Protein 2FF7 (pdb70)

Organism: Escherichia coli (NCBI:txid562)

Structure (mmCIF, N/CA/C/O backbone):
data_2FF7
#
_entry.id   2FF7
#
_cell.length_a   180.370
_cell.length_b   34.837
_cell.length_c   37.820
_cell.angle_alpha   90.00
_cell.angle_beta   98.41
_cell.angle_gamma   90.00
#
_symmetry.space_group_name_H-M   'C 1 2 1'
#
loop_
_entity.id
_entity.type
_entity.pdbx_description
1 polymer 'Alpha-hemolysin translocation ATP-binding protein hlyB'
2 non-polymer "ADENOSINE-5'-DIPHOSPHATE"
3 water water
#
loop_
_atom_site.group_PDB
_atom_site.id
_atom_site.type_symbol
_atom_site.label_atom_id
_atom_site.label_alt_id
_atom_site.label_comp_id
_atom_site.label_asym_id
_atom_site.label_entity_id
_atom_site.label_seq_id
_atom_site.pdbx_PDB_ins_code
_atom_site.Cartn_x
_atom_site.Cartn_y
_atom_site.Cartn_z
_atom_site.occupancy
_atom_site.B_iso_or_equiv
_atom_site.auth_seq_id
_atom_site.auth_comp_id
_atom_site.auth_asym_id
_atom_site.auth_atom_id
_atom_site.pdbx_PDB_model_num
ATOM 1 N N . HIS A 1 5 ? 151.838 47.116 -44.261 1.00 37.30 465 HIS A N 1
ATOM 2 C CA . HIS A 1 5 ? 151.445 48.560 -44.390 1.00 36.42 465 HIS A CA 1
ATOM 3 C C . HIS A 1 5 ? 152.104 49.166 -45.620 1.00 35.33 465 HIS A C 1
ATOM 4 O O . HIS A 1 5 ? 153.296 48.972 -45.825 1.00 35.25 465 HIS A O 1
ATOM 11 N N . HIS A 1 6 ? 151.327 49.889 -46.427 1.00 34.09 466 HIS A N 1
ATOM 12 C CA . HIS A 1 6 ? 151.860 50.609 -47.600 1.00 32.66 466 HIS A CA 1
ATOM 13 C C . HIS A 1 6 ? 152.181 52.057 -47.261 1.00 30.25 466 HIS A C 1
ATOM 14 O O . HIS A 1 6 ? 151.314 52.803 -46.794 1.00 30.15 466 HIS A O 1
ATOM 21 N N . ASP A 1 7 ? 153.431 52.432 -47.471 1.00 27.46 467 ASP A N 1
ATOM 22 C CA . ASP A 1 7 ? 153.870 53.802 -47.264 1.00 26.29 467 ASP A CA 1
ATOM 23 C C . ASP A 1 7 ? 153.518 54.713 -48.430 1.00 24.21 467 ASP A C 1
ATOM 24 O O . ASP A 1 7 ? 153.384 55.920 -48.247 1.00 24.11 467 ASP A O 1
ATOM 29 N N . ILE A 1 8 ? 153.442 54.164 -49.639 1.00 21.67 468 ILE A N 1
ATOM 30 C CA . ILE A 1 8 ? 153.100 54.977 -50.809 1.00 19.53 468 ILE A CA 1
ATOM 31 C C . ILE A 1 8 ? 152.112 54.232 -51.702 1.00 18.80 468 ILE A C 1
ATOM 32 O O . ILE A 1 8 ? 152.370 53.090 -52.075 1.00 18.92 468 ILE A O 1
ATOM 37 N N . THR A 1 9 ? 150.999 54.880 -52.063 1.00 17.78 469 THR A N 1
ATOM 38 C CA . THR A 1 9 ? 149.991 54.265 -52.946 1.00 17.33 469 THR A CA 1
ATOM 39 C C . THR A 1 9 ? 149.594 55.267 -53.997 1.00 16.86 469 THR A C 1
ATOM 40 O O . THR A 1 9 ? 149.263 56.398 -53.649 1.00 16.66 469 THR A O 1
ATOM 44 N N . PHE A 1 10 ? 149.669 54.865 -55.267 1.00 15.77 470 PHE A N 1
ATOM 45 C CA . PHE A 1 10 ? 149.062 55.601 -56.385 1.00 15.84 470 PHE A CA 1
ATOM 46 C C . PHE A 1 10 ? 147.886 54.778 -56.904 1.00 16.80 470 PHE A C 1
ATOM 47 O O . PHE A 1 10 ? 148.007 53.563 -57.136 1.00 16.02 470 PHE A O 1
ATOM 55 N N . ARG A 1 11 ? 146.743 55.434 -57.068 1.00 16.88 471 ARG A N 1
ATOM 56 C CA . ARG A 1 11 ? 145.573 54.783 -57.648 1.00 17.92 471 ARG A CA 1
ATOM 57 C C . ARG A 1 11 ? 145.078 55.562 -58.839 1.00 18.12 471 ARG A C 1
ATOM 58 O O . ARG A 1 11 ? 144.639 56.703 -58.691 1.00 18.42 471 ARG A O 1
ATOM 66 N N . ASN A 1 12 ? 145.167 54.957 -60.019 1.00 18.14 472 ASN A N 1
ATOM 67 C CA . ASN A 1 12 ? 144.586 55.542 -61.240 1.00 18.12 472 ASN A CA 1
ATOM 68 C C . ASN A 1 12 ? 145.065 56.947 -61.551 1.00 17.99 472 ASN A C 1
ATOM 69 O O . ASN A 1 12 ? 144.294 57.789 -62.048 1.00 19.44 472 ASN A O 1
ATOM 74 N N . ILE A 1 13 ? 146.339 57.204 -61.261 1.00 17.73 473 ILE A N 1
ATOM 75 C CA . ILE A 1 13 ? 146.863 58.556 -61.431 1.00 16.78 473 ILE A CA 1
ATOM 76 C C . ILE A 1 13 ? 147.008 58.973 -62.888 1.00 17.23 473 ILE A C 1
ATOM 77 O O . ILE A 1 13 ? 147.635 58.247 -63.678 1.00 17.76 473 ILE A O 1
ATOM 82 N N . ARG A 1 14 ? 146.408 60.121 -63.241 1.00 17.47 474 ARG A N 1
ATOM 83 C CA . ARG A 1 14 ? 146.649 60.745 -64.559 1.00 18.46 474 ARG A CA 1
ATOM 84 C C . ARG A 1 14 ? 147.174 62.144 -64.328 1.00 18.33 474 ARG A C 1
ATOM 85 O O . ARG A 1 14 ? 146.621 62.885 -63.513 1.00 19.31 474 ARG A O 1
ATOM 93 N N . PHE A 1 15 ? 148.217 62.508 -65.071 1.00 18.11 475 PHE A N 1
ATOM 94 C CA . PHE A 1 15 ? 148.876 63.794 -64.863 1.00 17.89 475 PHE A CA 1
ATOM 95 C C . PHE A 1 15 ? 149.477 64.385 -66.142 1.00 18.64 475 PHE A C 1
ATOM 96 O O . PHE A 1 15 ? 150.083 63.677 -66.938 1.00 19.43 475 PHE A O 1
ATOM 104 N N . ARG A 1 16 ? 149.236 65.682 -66.330 1.00 19.50 476 ARG A N 1
ATOM 105 C CA . ARG A 1 16 ? 149.885 66.526 -67.334 1.00 20.86 476 ARG A CA 1
ATOM 106 C C . ARG A 1 16 ? 150.317 67.809 -66.620 1.00 21.42 476 ARG A C 1
ATOM 107 O O . ARG A 1 16 ? 149.721 68.200 -65.598 1.00 21.18 476 ARG A O 1
ATOM 115 N N . TYR A 1 17 ? 151.360 68.452 -67.122 1.00 22.12 477 TYR A N 1
ATOM 116 C CA . TYR A 1 17 ? 151.896 69.618 -66.415 1.00 23.44 477 TYR A CA 1
ATOM 117 C C . TYR A 1 17 ? 151.089 70.898 -66.562 1.00 26.50 477 TYR A C 1
ATOM 118 O O . TYR A 1 17 ? 151.094 71.754 -65.659 1.00 27.00 477 TYR A O 1
ATOM 127 N N . LYS A 1 18 ? 150.400 71.024 -67.684 1.00 29.67 478 LYS A N 1
ATOM 128 C CA . LYS A 1 18 ? 149.592 72.211 -67.954 1.00 33.29 478 LYS A CA 1
ATOM 129 C C . LYS A 1 18 ? 148.300 71.807 -68.656 1.00 35.57 478 LYS A C 1
ATOM 130 O O . LYS A 1 18 ? 148.252 70.763 -69.298 1.00 34.71 478 LYS A O 1
ATOM 136 N N . PRO A 1 19 ? 147.249 72.625 -68.513 1.00 38.56 479 PRO A N 1
ATOM 137 C CA . PRO A 1 19 ? 145.924 72.342 -69.097 1.00 40.45 479 PRO A CA 1
ATOM 138 C C . PRO A 1 19 ? 145.950 71.752 -70.517 1.00 42.09 479 PRO A C 1
ATOM 139 O O . PRO A 1 19 ? 145.314 70.732 -70.772 1.00 43.16 479 PRO A O 1
ATOM 143 N N . ASP A 1 20 ? 146.672 72.385 -71.429 1.00 43.61 480 ASP A N 1
ATOM 144 C CA . ASP A 1 20 ? 146.718 71.900 -72.805 1.00 45.23 480 ASP A CA 1
ATOM 145 C C . ASP A 1 20 ? 147.666 70.704 -72.972 1.00 44.24 480 ASP A C 1
ATOM 146 O O . ASP A 1 20 ? 147.525 69.909 -73.909 1.00 44.71 480 ASP A O 1
ATOM 151 N N . SER A 1 21 ? 148.605 70.573 -72.035 1.00 42.79 481 SER A N 1
ATOM 152 C CA . SER A 1 21 ? 149.801 69.746 -72.199 1.00 41.19 481 SER A CA 1
ATOM 153 C C . SER A 1 21 ? 149.539 68.250 -72.415 1.00 39.53 481 SER A C 1
ATOM 154 O O . SER A 1 21 ? 148.434 67.770 -72.167 1.00 39.72 481 SER A O 1
ATOM 157 N N . PRO A 1 22 ? 150.548 67.520 -72.899 1.00 37.86 482 PRO A N 1
ATOM 158 C CA . PRO A 1 22 ? 150.426 66.070 -73.082 1.00 36.22 482 PRO A CA 1
ATOM 159 C C . PRO A 1 22 ? 150.330 65.330 -71.748 1.00 34.10 482 PRO A C 1
ATOM 160 O O . PRO A 1 22 ? 150.929 65.749 -70.753 1.00 33.10 482 PRO A O 1
ATOM 164 N N . VAL A 1 23 ? 149.591 64.224 -71.745 1.00 32.26 483 VAL A N 1
ATOM 165 C CA . VAL A 1 23 ? 149.514 63.363 -70.563 1.00 30.06 483 VAL A CA 1
ATOM 166 C C . VAL A 1 23 ? 150.880 62.721 -70.338 1.00 28.50 483 VAL A C 1
ATOM 167 O O . VAL A 1 23 ? 151.438 62.109 -71.248 1.00 29.58 483 VAL A O 1
ATOM 171 N N . ILE A 1 24 ? 151.418 62.896 -69.137 1.00 25.34 484 ILE A N 1
ATOM 172 C CA . ILE A 1 24 ? 152.756 62.421 -68.764 1.00 24.10 484 ILE A CA 1
ATOM 173 C C . ILE A 1 24 ? 152.688 61.112 -67.996 1.00 24.19 484 ILE A C 1
ATOM 174 O O . ILE A 1 24 ? 153.586 60.286 -68.082 1.00 24.03 484 ILE A O 1
ATOM 179 N N . LEU A 1 25 ? 151.655 60.976 -67.176 1.00 22.25 485 LEU A N 1
ATOM 180 C CA . LEU A 1 25 ? 151.459 59.751 -66.418 1.00 23.64 485 LEU A CA 1
ATOM 181 C C . LEU A 1 25 ? 150.063 59.290 -66.694 1.00 23.40 485 LEU A C 1
ATOM 182 O O . LEU A 1 25 ? 149.098 60.079 -66.607 1.00 22.54 485 LEU A O 1
ATOM 187 N N . ASP A 1 26 ? 149.925 58.013 -67.021 1.00 23.68 486 ASP A N 1
ATOM 188 C CA . ASP A 1 26 ? 148.595 57.526 -67.330 1.00 24.52 486 ASP A CA 1
ATOM 189 C C . ASP A 1 26 ? 148.228 56.260 -66.587 1.00 23.49 486 ASP A C 1
ATOM 190 O O . ASP A 1 26 ? 148.893 55.210 -66.714 1.00 24.36 486 ASP A O 1
ATOM 195 N N . ASN A 1 27 ? 147.161 56.396 -65.807 1.00 21.33 487 ASN A N 1
ATOM 196 C CA . ASN A 1 27 ? 146.595 55.333 -64.995 1.00 20.33 487 ASN A CA 1
ATOM 197 C C . ASN A 1 27 ? 147.669 54.563 -64.220 1.00 19.21 487 ASN A C 1
ATOM 198 O O . ASN A 1 27 ? 147.747 53.329 -64.259 1.00 18.04 487 ASN A O 1
ATOM 203 N N . ILE A 1 28 ? 148.492 55.318 -63.491 1.00 17.32 488 ILE A N 1
ATOM 204 C CA . ILE A 1 28 ? 149.524 54.725 -62.639 1.00 16.76 488 ILE A CA 1
ATOM 205 C C . ILE A 1 28 ? 148.868 54.139 -61.403 1.00 17.48 488 ILE A C 1
ATOM 206 O O . ILE A 1 28 ? 148.171 54.845 -60.665 1.00 17.24 488 ILE A O 1
ATOM 211 N N . ASN A 1 29 ? 149.133 52.854 -61.189 1.00 17.82 489 ASN A N 1
ATOM 212 C CA . ASN A 1 29 ? 148.738 52.133 -59.975 1.00 19.32 489 ASN A CA 1
ATOM 213 C C . ASN A 1 29 ? 149.987 51.539 -59.359 1.00 20.40 489 ASN A C 1
ATOM 214 O O . ASN A 1 29 ? 150.709 50.789 -60.017 1.00 21.88 489 ASN A O 1
ATOM 219 N N . LEU A 1 30 ? 150.263 51.900 -58.115 1.00 20.02 490 LEU A N 1
ATOM 220 C CA . LEU A 1 30 ? 151.486 51.433 -57.454 1.00 21.17 490 LEU A CA 1
ATOM 221 C C . LEU A 1 30 ? 151.211 51.387 -55.966 1.00 21.42 490 LEU A C 1
ATOM 222 O O . LEU A 1 30 ? 150.553 52.277 -55.436 1.00 22.37 490 LEU A O 1
ATOM 227 N N . SER A 1 31 ? 151.687 50.351 -55.289 1.00 21.24 491 SER A N 1
ATOM 228 C CA . SER A 1 31 ? 151.576 50.259 -53.831 1.00 21.66 491 SER A CA 1
ATOM 229 C C . SER A 1 31 ? 152.926 49.825 -53.313 1.00 20.61 491 SER A C 1
ATOM 230 O O . SER A 1 31 ? 153.385 48.739 -53.631 1.00 21.27 491 SER A O 1
ATOM 233 N N . ILE A 1 32 ? 153.559 50.668 -52.512 1.00 19.54 492 ILE A N 1
ATOM 234 C CA . ILE A 1 32 ? 154.878 50.357 -51.978 1.00 19.27 492 ILE A CA 1
ATOM 235 C C . ILE A 1 32 ? 154.759 50.124 -50.474 1.00 19.64 492 ILE A C 1
ATOM 236 O O . ILE A 1 32 ? 154.290 50.991 -49.745 1.00 19.75 492 ILE A O 1
ATOM 241 N N . LYS A 1 33 ? 155.212 48.957 -50.028 1.00 20.14 493 LYS A N 1
ATOM 242 C CA . LYS A 1 33 ? 155.152 48.592 -48.622 1.00 20.76 493 LYS A CA 1
ATOM 243 C C . LYS A 1 33 ? 156.174 49.384 -47.825 1.00 20.14 493 LYS A C 1
ATOM 244 O O . LYS A 1 33 ? 157.247 49.707 -48.326 1.00 19.89 493 LYS A O 1
ATOM 250 N N . GLN A 1 34 ? 155.838 49.674 -46.571 1.00 20.42 494 GLN A N 1
ATOM 251 C CA . GLN A 1 34 ? 156.786 50.299 -45.659 1.00 20.16 494 GLN A CA 1
ATOM 252 C C . GLN A 1 34 ? 158.101 49.500 -45.610 1.00 19.96 494 GLN A C 1
ATOM 253 O O . GLN A 1 34 ? 158.084 48.275 -45.406 1.00 18.89 494 GLN A O 1
ATOM 259 N N . GLY A 1 35 ? 159.213 50.208 -45.810 1.00 18.83 495 GLY A N 1
ATOM 260 C CA . GLY A 1 35 ? 160.534 49.650 -45.678 1.00 18.88 495 GLY A CA 1
ATOM 261 C C . GLY A 1 35 ? 161.045 49.059 -46.991 1.00 18.09 495 GLY A C 1
ATOM 262 O O . GLY A 1 35 ? 162.195 48.623 -47.083 1.00 19.05 495 GLY A O 1
ATOM 263 N N . GLU A 1 36 ? 160.178 48.998 -48.007 1.00 17.98 496 GLU A N 1
ATOM 264 C CA . GLU A 1 36 ? 160.586 48.467 -49.307 1.00 18.06 496 GLU A CA 1
ATOM 265 C C . GLU A 1 36 ? 161.589 49.420 -49.983 1.00 17.25 496 GLU A C 1
ATOM 266 O O . GLU A 1 36 ? 161.442 50.631 -49.860 1.00 18.45 496 GLU A O 1
ATOM 272 N N . VAL A 1 37 ? 162.599 48.879 -50.677 1.00 17.48 497 VAL A N 1
ATOM 273 C CA . VAL A 1 37 ? 163.513 49.656 -51.489 1.00 17.01 497 VAL A CA 1
ATOM 274 C C . VAL A 1 37 ? 163.142 49.365 -52.945 1.00 16.34 497 VAL A C 1
ATOM 275 O O . VAL A 1 37 ? 163.222 48.233 -53.400 1.00 14.01 497 VAL A O 1
ATOM 279 N N . ILE A 1 38 ? 162.681 50.393 -53.638 1.00 16.14 498 ILE A N 1
ATOM 280 C CA . ILE A 1 38 ? 162.207 50.278 -55.022 1.00 17.02 498 ILE A CA 1
ATOM 281 C C . ILE A 1 38 ? 163.150 51.011 -55.998 1.00 16.40 498 ILE A C 1
ATOM 282 O O . ILE A 1 38 ? 163.535 52.155 -55.741 1.00 17.89 498 ILE A O 1
ATOM 287 N N . GLY A 1 39 ? 163.489 50.360 -57.110 1.00 14.65 499 GLY A N 1
ATOM 288 C CA . GLY A 1 39 ? 164.197 51.010 -58.209 1.00 14.55 499 GLY A CA 1
ATOM 289 C C . GLY A 1 39 ? 163.169 51.411 -59.260 1.00 14.35 499 GLY A C 1
ATOM 290 O O . GLY A 1 39 ? 162.181 50.682 -59.471 1.00 15.33 499 GLY A O 1
ATOM 291 N N . ILE A 1 40 ? 163.365 52.566 -59.900 1.00 14.23 500 ILE A N 1
ATOM 292 C CA . ILE A 1 40 ? 162.518 52.959 -61.033 1.00 13.77 500 ILE A CA 1
ATOM 293 C C . ILE A 1 40 ? 163.417 53.200 -62.221 1.00 13.56 500 ILE A C 1
ATOM 294 O O . ILE A 1 40 ? 164.359 53.974 -62.148 1.00 14.19 500 ILE A O 1
ATOM 299 N N . VAL A 1 41 ? 163.118 52.495 -63.285 1.00 13.28 501 VAL A N 1
ATOM 300 C CA . VAL A 1 41 ? 163.934 52.587 -64.483 1.00 13.29 501 VAL A CA 1
ATOM 301 C C . VAL A 1 41 ? 163.086 52.826 -65.728 1.00 14.86 501 VAL A C 1
ATOM 302 O O . VAL A 1 41 ? 161.882 52.669 -65.720 1.00 15.10 501 VAL A O 1
ATOM 306 N N . GLY A 1 42 ? 163.745 53.178 -66.814 1.00 15.16 502 GLY A N 1
ATOM 307 C CA . GLY A 1 42 ? 163.036 53.510 -68.050 1.00 17.21 502 GLY A CA 1
ATOM 308 C C . GLY A 1 42 ? 163.758 54.581 -68.834 1.00 18.06 502 GLY A C 1
ATOM 309 O O . GLY A 1 42 ? 164.574 55.315 -68.252 1.00 18.35 502 GLY A O 1
ATOM 310 N N . ARG A 1 43 ? 163.493 54.667 -70.146 1.00 18.57 503 ARG A N 1
ATOM 311 C CA . ARG A 1 43 ? 164.159 55.691 -70.965 1.00 20.02 503 ARG A CA 1
ATOM 312 C C . ARG A 1 43 ? 163.907 57.114 -70.466 1.00 19.96 503 ARG A C 1
ATOM 313 O O . ARG A 1 43 ? 162.950 57.366 -69.722 1.00 19.25 503 ARG A O 1
ATOM 321 N N . SER A 1 44 ? 164.771 58.035 -70.887 1.00 21.10 504 SER A N 1
ATOM 322 C CA . SER A 1 44 ? 164.607 59.465 -70.613 1.00 22.17 504 SER A CA 1
ATOM 323 C C . SER A 1 44 ? 163.224 59.904 -71.057 1.00 22.23 504 SER A C 1
ATOM 324 O O . SER A 1 44 ? 162.777 59.575 -72.159 1.00 22.04 504 SER A O 1
ATOM 327 N N . GLY A 1 45 ? 162.529 60.611 -70.166 1.00 20.90 505 GLY A N 1
ATOM 328 C CA . GLY A 1 45 ? 161.206 61.127 -70.446 1.00 20.53 505 GLY A CA 1
ATOM 329 C C . GLY A 1 45 ? 160.065 60.149 -70.289 1.00 20.11 505 GLY A C 1
ATOM 330 O O . GLY A 1 45 ? 158.952 60.453 -70.712 1.00 21.49 505 GLY A O 1
ATOM 331 N N . SER A 1 46 ? 160.312 59.007 -69.636 1.00 18.42 506 SER A N 1
ATOM 332 C CA . SER A 1 46 ? 159.257 58.009 -69.424 1.00 18.17 506 SER A CA 1
ATOM 333 C C . SER A 1 46 ? 158.312 58.392 -68.290 1.00 17.14 506 SER A C 1
ATOM 334 O O . SER A 1 46 ? 157.231 57.825 -68.180 1.00 17.85 506 SER A O 1
ATOM 337 N N . GLY A 1 47 ? 158.725 59.346 -67.450 1.00 16.75 507 GLY A N 1
ATOM 338 C CA . GLY A 1 47 ? 157.906 59.859 -66.369 1.00 15.66 507 GLY A CA 1
ATOM 339 C C . GLY A 1 47 ? 158.425 59.516 -64.978 1.00 15.72 507 GLY A C 1
ATOM 340 O O . GLY A 1 47 ? 157.683 59.649 -64.024 1.00 14.81 507 GLY A O 1
ATOM 341 N N . LYS A 1 48 ? 159.681 59.086 -64.857 1.00 13.92 508 LYS A N 1
ATOM 342 C CA . LYS A 1 48 ? 160.210 58.640 -63.564 1.00 14.64 508 LYS A CA 1
ATOM 343 C C . LYS A 1 48 ? 160.244 59.773 -62.549 1.00 14.98 508 LYS A C 1
ATOM 344 O O . LYS A 1 48 ? 159.686 59.648 -61.454 1.00 14.41 508 LYS A O 1
ATOM 350 N N . SER A 1 49 ? 160.833 60.900 -62.917 1.00 13.40 509 SER A N 1
ATOM 351 C CA . SER A 1 49 ? 160.948 62.021 -61.991 1.00 16.24 509 SER A CA 1
ATOM 352 C C . SER A 1 49 ? 159.545 62.586 -61.653 1.00 14.59 509 SER A C 1
ATOM 353 O O . SER A 1 49 ? 159.267 62.972 -60.501 1.00 14.63 509 SER A O 1
ATOM 356 N N . THR A 1 50 ? 158.653 62.608 -62.647 1.00 14.53 510 THR A N 1
ATOM 357 C CA . THR A 1 50 ? 157.298 63.134 -62.455 1.00 14.79 510 THR A CA 1
ATOM 358 C C . THR A 1 50 ? 156.623 62.349 -61.381 1.00 13.93 510 THR A C 1
ATOM 359 O O . THR A 1 50 ? 155.922 62.924 -60.543 1.00 13.64 510 THR A O 1
ATOM 363 N N . LEU A 1 51 ? 156.824 61.036 -61.368 1.00 13.79 511 LEU A N 1
ATOM 364 C CA . LEU A 1 51 ? 156.210 60.245 -60.304 1.00 14.51 511 LEU A CA 1
ATOM 365 C C . LEU A 1 51 ? 156.612 60.748 -58.896 1.00 15.45 511 LEU A C 1
ATOM 366 O O . LEU A 1 51 ? 155.780 60.868 -58.005 1.00 14.59 511 LEU A O 1
ATOM 371 N N . THR A 1 52 ? 157.891 61.025 -58.687 1.00 14.67 512 THR A N 1
ATOM 372 C CA . THR A 1 52 ? 158.349 61.511 -57.384 1.00 16.36 512 THR A CA 1
ATOM 373 C C . THR A 1 52 ? 157.874 62.926 -57.038 1.00 14.70 512 THR A C 1
ATOM 374 O O . THR A 1 52 ? 157.741 63.278 -55.846 1.00 17.58 512 THR A O 1
ATOM 378 N N . LYS A 1 53 ? 157.570 63.725 -58.060 1.00 16.23 513 LYS A N 1
ATOM 379 C CA . LYS A 1 53 ? 157.115 65.084 -57.849 1.00 15.43 513 LYS A CA 1
ATOM 380 C C . LYS A 1 53 ? 155.736 65.000 -57.213 1.00 15.85 513 LYS A C 1
ATOM 381 O O . LYS A 1 53 ? 155.397 65.790 -56.333 1.00 17.76 513 LYS A O 1
ATOM 387 N N . LEU A 1 54 ? 154.954 64.014 -57.660 1.00 16.14 514 LEU A N 1
ATOM 388 C CA . LEU A 1 54 ? 153.597 63.819 -57.170 1.00 15.46 514 LEU A CA 1
ATOM 389 C C . LEU A 1 54 ? 153.589 63.319 -55.736 1.00 15.48 514 LEU A C 1
ATOM 390 O O . LEU A 1 54 ? 152.701 63.682 -54.946 1.00 17.08 514 LEU A O 1
ATOM 395 N N . ILE A 1 55 ? 154.577 62.504 -55.378 1.00 15.89 515 ILE A N 1
ATOM 396 C CA . ILE A 1 55 ? 154.705 62.046 -53.999 1.00 16.12 515 ILE A CA 1
ATOM 397 C C . ILE A 1 55 ? 154.877 63.232 -53.063 1.00 17.78 515 ILE A C 1
ATOM 398 O O . ILE A 1 55 ? 154.420 63.203 -51.934 1.00 18.61 515 ILE A O 1
ATOM 403 N N . GLN A 1 56 ? 155.560 64.275 -53.531 1.00 18.17 516 GLN A N 1
ATOM 404 C CA . GLN A 1 56 ? 155.801 65.468 -52.718 1.00 18.12 516 GLN A CA 1
ATOM 405 C C . GLN A 1 56 ? 154.708 66.522 -52.859 1.00 18.94 516 GLN A C 1
ATOM 406 O O . GLN A 1 56 ? 154.817 67.633 -52.308 1.00 20.00 516 GLN A O 1
ATOM 412 N N . ARG A 1 57 ? 153.676 66.193 -53.633 1.00 19.17 517 ARG A N 1
ATOM 413 C CA . ARG A 1 57 ? 152.585 67.125 -53.953 1.00 20.22 517 ARG A CA 1
ATOM 414 C C . ARG A 1 57 ? 153.121 68.438 -54.557 1.00 19.32 517 ARG A C 1
ATOM 415 O O . ARG A 1 57 ? 152.567 69.510 -54.351 1.00 20.21 517 ARG A O 1
ATOM 423 N N . PHE A 1 58 ? 154.189 68.340 -55.357 1.00 18.22 518 PHE A N 1
ATOM 424 C CA . PHE A 1 58 ? 154.668 69.505 -56.096 1.00 18.36 518 PHE A CA 1
ATOM 425 C C . PHE A 1 58 ? 153.683 69.907 -57.184 1.00 18.00 518 PHE A C 1
ATOM 426 O O . PHE A 1 58 ? 153.678 71.063 -57.644 1.00 19.17 518 PHE A O 1
ATOM 434 N N . TYR A 1 59 ? 152.898 68.922 -57.596 1.00 17.42 519 TYR A N 1
ATOM 435 C CA . TYR A 1 59 ? 151.822 69.041 -58.556 1.00 17.78 519 TYR A CA 1
ATOM 436 C C . TYR A 1 59 ? 150.653 68.162 -58.115 1.00 17.51 519 TYR A C 1
ATOM 437 O O . TYR A 1 59 ? 150.810 67.225 -57.314 1.00 17.14 519 TYR A O 1
ATOM 446 N N . ILE A 1 60 ? 149.489 68.471 -58.682 1.00 17.67 520 ILE A N 1
ATOM 447 C CA . ILE A 1 60 ? 148.244 67.797 -58.363 1.00 17.21 520 ILE A CA 1
ATOM 448 C C . ILE A 1 60 ? 147.700 67.061 -59.602 1.00 16.83 520 ILE A C 1
ATOM 449 O O . ILE A 1 60 ? 147.559 67.669 -60.685 1.00 17.94 520 ILE A O 1
ATOM 454 N N . PRO A 1 61 ? 147.368 65.788 -59.447 1.00 17.60 521 PRO A N 1
ATOM 455 C CA . PRO A 1 61 ? 146.885 64.968 -60.555 1.00 18.09 521 PRO A CA 1
ATOM 456 C C . PRO A 1 61 ? 145.445 65.351 -60.933 1.00 19.01 521 PRO A C 1
ATOM 457 O O . PRO A 1 61 ? 144.671 65.759 -60.079 1.00 19.20 521 PRO A O 1
ATOM 461 N N . GLU A 1 62 ? 145.105 65.229 -62.208 1.00 20.55 522 GLU A N 1
ATOM 462 C CA . GLU A 1 62 ? 143.745 65.547 -62.657 1.00 21.61 522 GLU A CA 1
ATOM 463 C C . GLU A 1 62 ? 142.785 64.403 -62.321 1.00 22.37 522 GLU A C 1
ATOM 464 O O . GLU A 1 62 ? 141.583 64.630 -62.119 1.00 22.72 522 GLU A O 1
ATOM 470 N N . ASN A 1 63 ? 143.329 63.186 -62.231 1.00 22.07 523 ASN A N 1
ATOM 471 C CA . ASN A 1 63 ? 142.551 62.026 -61.809 1.00 22.02 523 ASN A CA 1
ATOM 472 C C . ASN A 1 63 ? 143.352 61.192 -60.837 1.00 21.33 523 ASN A C 1
ATOM 473 O O . ASN A 1 63 ? 144.568 61.124 -60.937 1.00 20.17 523 ASN A O 1
ATOM 478 N N . GLY A 1 64 ? 142.658 60.556 -59.900 1.00 20.70 524 GLY A N 1
ATOM 479 C CA . GLY A 1 64 ? 143.276 59.531 -59.079 1.00 20.39 524 GLY A CA 1
ATOM 480 C C . GLY A 1 64 ? 143.786 60.057 -57.769 1.00 19.26 524 GLY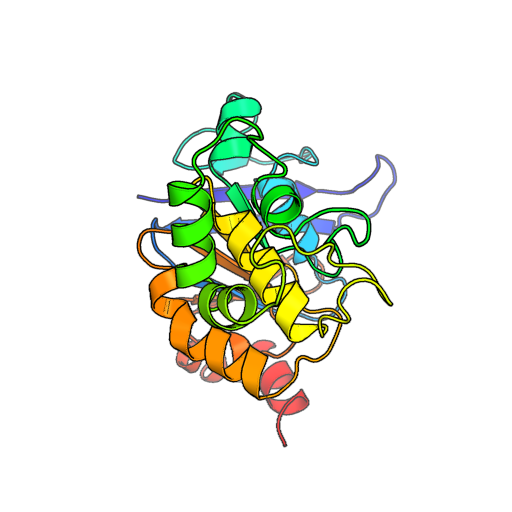 A C 1
ATOM 481 O O . GLY A 1 64 ? 143.676 61.238 -57.512 1.00 19.95 524 GLY A O 1
ATOM 482 N N . GLN A 1 65 ? 144.350 59.171 -56.949 1.00 18.75 525 GLN A N 1
ATOM 483 C CA . GLN A 1 65 ? 144.831 59.552 -55.645 1.00 18.80 525 GLN A CA 1
ATOM 484 C C . GLN A 1 65 ? 146.261 59.133 -55.410 1.00 18.07 525 GLN A C 1
ATOM 485 O O . GLN A 1 65 ? 146.685 58.060 -55.839 1.00 17.58 525 GLN A O 1
ATOM 491 N N . VAL A 1 66 ? 146.984 59.978 -54.683 1.00 17.50 526 VAL A N 1
ATOM 492 C CA . VAL A 1 66 ? 148.242 59.585 -54.052 1.00 18.15 526 VAL A CA 1
ATOM 493 C C . VAL A 1 66 ? 148.016 59.521 -52.547 1.00 18.42 526 VAL A C 1
ATOM 494 O O . VAL A 1 66 ? 147.527 60.484 -51.947 1.00 18.00 526 VAL A O 1
ATOM 498 N N . LEU A 1 67 ? 148.354 58.385 -51.942 1.00 19.07 527 LEU A N 1
ATOM 499 C CA . LEU A 1 67 ? 148.248 58.246 -50.499 1.00 20.34 527 LEU A CA 1
ATOM 500 C C . LEU A 1 67 ? 149.641 57.988 -49.902 1.00 21.21 527 LEU A C 1
ATOM 501 O O . LEU A 1 67 ? 150.376 57.156 -50.417 1.00 20.20 527 LEU A O 1
ATOM 506 N N . ILE A 1 68 ? 150.019 58.730 -48.859 1.00 22.62 528 ILE A N 1
ATOM 507 C CA . ILE A 1 68 ? 151.361 58.617 -48.241 1.00 25.16 528 ILE A CA 1
ATOM 508 C C . ILE A 1 68 ? 151.174 58.238 -46.804 1.00 27.25 528 ILE A C 1
ATOM 509 O O . ILE A 1 68 ? 150.479 58.956 -46.060 1.00 27.48 528 ILE A O 1
ATOM 514 N N . ASP A 1 69 ? 151.752 57.095 -46.416 1.00 29.22 529 ASP A N 1
ATOM 515 C CA . ASP A 1 69 ? 151.537 56.518 -45.076 1.00 31.51 529 ASP A CA 1
ATOM 516 C C . ASP A 1 69 ? 150.037 56.376 -44.723 1.00 31.78 529 ASP A C 1
ATOM 517 O O . ASP A 1 69 ? 149.614 56.575 -43.561 1.00 32.13 529 ASP A O 1
ATOM 522 N N . GLY A 1 70 ? 149.228 56.056 -45.732 1.00 32.15 530 GLY A N 1
ATOM 523 C CA . GLY A 1 70 ? 147.787 55.926 -45.558 1.00 31.17 530 GLY A CA 1
ATOM 524 C C . GLY A 1 70 ? 146.968 57.201 -45.765 1.00 30.82 530 GLY A C 1
ATOM 525 O O . GLY A 1 70 ? 145.739 57.144 -45.897 1.00 30.70 530 GLY A O 1
ATOM 526 N N . HIS A 1 71 ? 147.638 58.352 -45.816 1.00 29.99 531 HIS A N 1
ATOM 527 C CA . HIS A 1 71 ? 146.924 59.631 -45.893 1.00 28.64 531 HIS A CA 1
ATOM 528 C C . HIS A 1 71 ? 146.779 60.124 -47.338 1.00 26.74 531 HIS A C 1
ATOM 529 O O . HIS A 1 71 ? 147.790 60.327 -47.994 1.00 26.56 531 HIS A O 1
ATOM 536 N N . ASP A 1 72 ? 145.545 60.359 -47.807 1.00 24.83 532 ASP A N 1
ATOM 537 C CA . ASP A 1 72 ? 145.327 60.977 -49.128 1.00 23.31 532 ASP A CA 1
ATOM 538 C C . ASP A 1 72 ? 145.971 62.358 -49.079 1.00 21.91 532 ASP A C 1
ATOM 539 O O . ASP A 1 72 ? 145.677 63.141 -48.183 1.00 20.68 532 ASP A O 1
ATOM 544 N N . LEU A 1 73 ? 146.874 62.625 -50.020 1.00 20.66 533 LEU A N 1
ATOM 545 C CA . LEU A 1 73 ? 147.640 63.860 -50.039 1.00 20.21 533 LEU A CA 1
ATOM 546 C C . LEU A 1 73 ? 146.776 65.125 -50.262 1.00 20.29 533 LEU A C 1
ATOM 547 O O . LEU A 1 73 ? 147.176 66.222 -49.891 1.00 20.54 533 LEU A O 1
ATOM 552 N N . ALA A 1 74 ? 145.590 64.956 -50.831 1.00 20.23 534 ALA A N 1
ATOM 553 C CA . ALA A 1 74 ? 144.620 66.051 -50.943 1.00 21.80 534 ALA A CA 1
ATOM 554 C C . ALA A 1 74 ? 144.290 66.642 -49.601 1.00 22.59 534 ALA A C 1
ATOM 555 O O . ALA A 1 74 ? 144.015 67.829 -49.505 1.00 22.58 534 ALA A O 1
ATOM 557 N N . LEU A 1 75 ? 144.283 65.793 -48.578 1.00 24.09 535 LEU A N 1
ATOM 558 C CA . LEU A 1 75 ? 143.808 66.173 -47.260 1.00 25.83 535 LEU A CA 1
ATOM 559 C C . LEU A 1 75 ? 144.921 66.294 -46.245 1.00 25.86 535 LEU A C 1
ATOM 560 O O . LEU A 1 75 ? 144.734 66.897 -45.185 1.00 26.75 535 LEU A O 1
ATOM 565 N N . ALA A 1 76 ? 146.065 65.699 -46.561 1.00 25.16 536 ALA A N 1
ATOM 566 C CA . ALA A 1 76 ? 147.205 65.651 -45.668 1.00 25.91 536 ALA A CA 1
ATOM 567 C C . ALA A 1 76 ? 147.840 67.027 -45.418 1.00 26.30 536 ALA A C 1
ATOM 568 O O . ALA A 1 76 ? 147.833 67.921 -46.268 1.00 24.73 536 ALA A O 1
ATOM 570 N N . ASP A 1 77 ? 148.392 67.187 -44.225 1.00 27.20 537 ASP A N 1
ATOM 571 C CA . ASP A 1 77 ? 149.095 68.411 -43.868 1.00 28.10 537 ASP A CA 1
ATOM 572 C C . ASP A 1 77 ? 150.371 68.588 -44.719 1.00 27.62 537 ASP A C 1
ATOM 573 O O . ASP A 1 77 ? 151.248 67.712 -44.706 1.00 26.27 537 ASP A O 1
ATOM 578 N N . PRO A 1 78 ? 150.488 69.701 -45.452 1.00 27.43 538 PRO A N 1
ATOM 579 C CA . PRO A 1 78 ? 151.642 69.906 -46.342 1.00 27.79 538 PRO A CA 1
ATOM 580 C C . PRO A 1 78 ? 152.966 69.964 -45.579 1.00 28.16 538 PRO A C 1
ATOM 581 O O . PRO A 1 78 ? 154.025 69.620 -46.131 1.00 28.42 538 PRO A O 1
ATOM 585 N N . ASN A 1 79 ? 152.903 70.422 -44.331 1.00 28.74 539 ASN A N 1
ATOM 586 C CA . ASN A 1 79 ? 154.087 70.500 -43.477 1.00 28.69 539 ASN A CA 1
ATOM 587 C C . ASN A 1 79 ? 154.527 69.130 -43.020 1.00 28.31 539 ASN A C 1
ATOM 588 O O . ASN A 1 79 ? 155.724 68.824 -43.061 1.00 28.46 539 ASN A O 1
ATOM 593 N N . TRP A 1 80 ? 153.561 68.311 -42.589 1.00 27.06 540 TRP A N 1
ATOM 594 C CA . TRP A 1 80 ? 153.818 66.901 -42.285 1.00 26.67 540 TRP A CA 1
ATOM 595 C C . TRP A 1 80 ? 154.444 66.182 -43.488 1.00 25.83 540 TRP A C 1
ATOM 596 O O . TRP A 1 80 ? 155.463 65.492 -43.339 1.00 25.26 540 TRP A O 1
ATOM 607 N N . LEU A 1 81 ? 153.865 66.371 -44.676 1.00 24.57 541 LEU A N 1
ATOM 608 C CA . LEU A 1 81 ? 154.389 65.729 -45.890 1.00 23.65 541 LEU A CA 1
ATOM 609 C C . LEU A 1 81 ? 155.827 66.140 -46.167 1.00 23.29 541 LEU A C 1
ATOM 610 O O . LEU A 1 81 ? 156.640 65.322 -46.583 1.00 23.48 541 LEU A O 1
ATOM 615 N N . ARG A 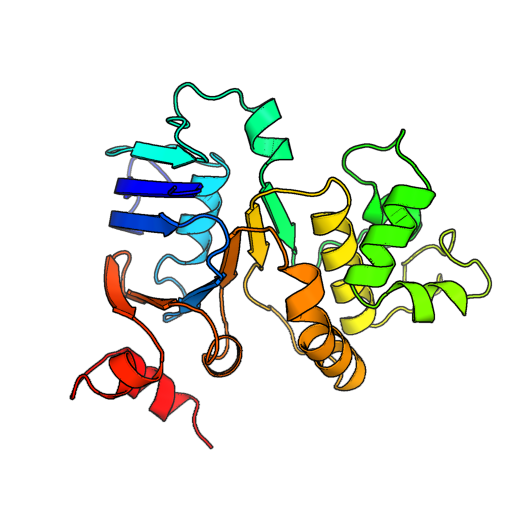1 82 ? 156.139 67.411 -45.968 1.00 23.20 542 ARG A N 1
ATOM 616 C CA . ARG A 1 82 ? 157.502 67.879 -46.167 1.00 25.02 542 ARG A CA 1
ATOM 617 C C . ARG A 1 82 ? 158.485 67.129 -45.254 1.00 24.89 542 ARG A C 1
ATOM 618 O O . ARG A 1 82 ? 159.593 66.797 -45.677 1.00 25.59 542 ARG A O 1
ATOM 626 N N . ARG A 1 83 ? 158.059 66.826 -44.034 1.00 24.59 543 ARG A N 1
ATOM 627 C CA . ARG A 1 83 ? 158.915 66.146 -43.065 1.00 26.17 543 ARG A CA 1
ATOM 628 C C . ARG A 1 83 ? 159.052 64.638 -43.269 1.00 26.13 543 ARG A C 1
ATOM 629 O O . ARG A 1 83 ? 160.048 64.033 -42.840 1.00 26.86 543 ARG A O 1
ATOM 637 N N . GLN A 1 84 ? 158.052 64.032 -43.905 1.00 25.30 544 GLN A N 1
ATOM 638 C CA . GLN A 1 84 ? 158.033 62.580 -44.107 1.00 24.90 544 GLN A CA 1
ATOM 639 C C . GLN A 1 84 ? 158.951 62.106 -45.253 1.00 22.96 544 GLN A C 1
ATOM 640 O O . GLN A 1 84 ? 159.348 60.941 -45.269 1.00 21.67 544 GLN A O 1
ATOM 646 N N . VAL A 1 85 ? 159.273 63.023 -46.173 1.00 21.78 545 VAL A N 1
ATOM 647 C CA . VAL A 1 85 ? 160.053 62.739 -47.403 1.00 21.53 545 VAL A CA 1
ATOM 648 C C . VAL A 1 85 ? 161.393 63.493 -47.495 1.00 21.08 545 VAL A C 1
ATOM 649 O O . VAL A 1 85 ? 161.452 64.737 -47.423 1.00 22.03 545 VAL A O 1
ATOM 653 N N . GLY A 1 86 ? 162.458 62.735 -47.679 1.00 19.76 546 GLY A N 1
ATOM 654 C CA . GLY A 1 86 ? 163.778 63.308 -47.831 1.00 18.47 546 GLY A CA 1
ATOM 655 C C . GLY A 1 86 ? 164.213 62.972 -49.240 1.00 18.53 546 GLY A C 1
ATOM 656 O O . GLY A 1 86 ? 164.034 61.837 -49.723 1.00 18.83 546 GLY A O 1
ATOM 657 N N . VAL A 1 87 ? 164.716 63.979 -49.924 1.00 17.41 547 VAL A N 1
ATOM 658 C CA . VAL A 1 87 ? 165.156 63.779 -51.295 1.00 17.17 547 VAL A CA 1
ATOM 659 C C . VAL A 1 87 ? 166.664 64.042 -51.439 1.00 17.50 547 VAL A C 1
ATOM 660 O O . VAL A 1 87 ? 167.177 65.092 -51.005 1.00 17.73 547 VAL A O 1
ATOM 664 N N . VAL A 1 88 ? 167.357 63.083 -52.043 1.00 17.69 548 VAL A N 1
ATOM 665 C CA . VAL A 1 88 ? 168.793 63.210 -52.302 1.00 18.38 548 VAL A CA 1
ATOM 666 C C . VAL A 1 88 ? 168.891 63.941 -53.629 1.00 19.39 548 VAL A C 1
ATOM 667 O O . VAL A 1 88 ? 168.665 63.360 -54.695 1.00 19.17 548 VAL A O 1
ATOM 671 N N . LEU A 1 89 ? 169.192 65.234 -53.556 1.00 20.37 549 LEU A N 1
ATOM 672 C CA . LEU A 1 89 ? 169.183 66.060 -54.750 1.00 23.07 549 LEU A CA 1
ATOM 673 C C . LEU A 1 89 ? 170.500 65.926 -55.491 1.00 25.58 549 LEU A C 1
ATOM 674 O O . LEU A 1 89 ? 171.531 65.613 -54.891 1.00 25.74 549 LEU A O 1
ATOM 679 N N . GLN A 1 90 ? 170.455 66.211 -56.788 1.00 28.77 550 GLN A N 1
ATOM 680 C CA . GLN A 1 90 ? 171.655 66.345 -57.617 1.00 32.23 550 GLN A CA 1
ATOM 681 C C . GLN A 1 90 ? 172.036 67.814 -57.747 1.00 34.33 550 GLN A C 1
ATOM 682 O O . GLN A 1 90 ? 171.163 68.683 -57.869 1.00 35.20 550 GLN A O 1
ATOM 688 N N . ASP A 1 91 ? 173.339 68.073 -57.699 1.00 37.34 551 ASP A N 1
ATOM 689 C CA . ASP A 1 91 ? 173.916 69.410 -57.903 1.00 39.81 551 ASP A CA 1
ATOM 690 C C . ASP A 1 91 ? 173.177 70.536 -57.167 1.00 40.16 551 ASP A C 1
ATOM 691 O O . ASP A 1 91 ? 172.843 71.566 -57.764 1.00 41.09 551 ASP A O 1
ATOM 696 N N . ASN A 1 92 ? 172.931 70.330 -55.872 1.00 39.99 552 ASN A N 1
ATOM 697 C CA . ASN A 1 92 ? 172.194 71.287 -55.046 1.00 40.00 552 ASN A CA 1
ATOM 698 C C . ASN A 1 92 ? 172.910 71.645 -53.737 1.00 39.40 552 ASN A C 1
ATOM 699 O O . ASN A 1 92 ? 172.288 72.031 -52.749 1.00 39.50 552 ASN A O 1
ATOM 704 N N . VAL A 1 93 ? 174.223 71.513 -53.723 1.00 38.71 553 VAL A N 1
ATOM 705 C CA . VAL A 1 93 ? 174.976 71.897 -52.537 1.00 38.49 553 VAL A CA 1
ATOM 706 C C . VAL A 1 93 ? 175.431 73.345 -52.723 1.00 38.65 553 VAL A C 1
ATOM 707 O O . VAL A 1 93 ? 176.095 73.657 -53.707 1.00 39.03 553 VAL A O 1
ATOM 711 N N . LEU A 1 94 ? 175.037 74.211 -51.785 1.00 38.79 554 LEU A N 1
ATOM 712 C CA . LEU A 1 94 ? 175.301 75.649 -51.852 1.00 39.07 554 LEU A CA 1
ATOM 713 C C . LEU A 1 94 ? 176.758 75.923 -51.548 1.00 39.71 554 LEU A C 1
ATOM 714 O O . LEU A 1 94 ? 177.203 75.735 -50.417 1.00 39.30 554 LEU A O 1
ATOM 719 N N . LEU A 1 95 ? 177.489 76.371 -52.562 1.00 40.76 555 LEU A N 1
ATOM 720 C CA . LEU A 1 95 ? 178.923 76.631 -52.441 1.00 42.03 555 LEU A CA 1
ATOM 721 C C . LEU A 1 95 ? 179.283 77.759 -51.461 1.00 42.28 555 LEU A C 1
ATOM 722 O O . LEU A 1 95 ? 180.334 77.718 -50.821 1.00 42.95 555 LEU A O 1
ATOM 727 N N . ASN A 1 96 ? 178.412 78.755 -51.333 1.00 42.18 556 ASN A N 1
ATOM 728 C CA . ASN A 1 96 ? 178.691 79.893 -50.459 1.00 41.80 556 ASN A CA 1
ATOM 729 C C . ASN A 1 96 ? 178.367 79.675 -48.976 1.00 40.41 556 ASN A C 1
ATOM 730 O O . ASN A 1 96 ? 178.326 80.641 -48.196 1.00 40.79 556 ASN A O 1
ATOM 735 N N . ARG A 1 97 ? 178.152 78.418 -48.582 1.00 38.12 557 ARG A N 1
ATOM 736 C CA . ARG A 1 97 ? 177.705 78.112 -47.226 1.00 35.51 557 ARG A CA 1
ATOM 737 C C . ARG A 1 97 ? 178.494 76.954 -46.629 1.00 33.66 557 ARG A C 1
ATOM 738 O O . ARG A 1 97 ? 179.111 76.192 -47.366 1.00 32.60 557 ARG A O 1
ATOM 746 N N . SER A 1 98 ? 178.476 76.835 -45.301 1.00 31.34 558 SER A N 1
ATOM 747 C CA . SER A 1 98 ? 179.228 75.777 -44.632 1.00 29.49 558 SER A CA 1
ATOM 748 C C . SER A 1 98 ? 178.608 74.391 -44.828 1.00 28.77 558 SER A C 1
ATOM 749 O O . SER A 1 98 ? 177.435 74.248 -45.205 1.00 28.60 558 SER A O 1
ATOM 752 N N . ILE A 1 99 ? 179.411 73.368 -44.574 1.00 27.72 559 ILE A N 1
ATOM 753 C CA . ILE A 1 99 ? 178.913 71.995 -44.666 1.00 26.06 559 ILE A CA 1
ATOM 754 C C . ILE A 1 99 ? 177.726 71.742 -43.735 1.00 26.56 559 ILE A C 1
ATOM 755 O O . ILE A 1 99 ? 176.697 71.189 -44.167 1.00 26.08 559 ILE A O 1
ATOM 760 N N . ILE A 1 100 ? 177.848 72.147 -42.474 1.00 26.22 560 ILE A N 1
ATOM 761 C CA . ILE A 1 100 ? 176.733 72.007 -41.531 1.00 27.41 560 ILE A CA 1
ATOM 762 C C . ILE A 1 100 ? 175.459 72.795 -41.964 1.00 28.48 560 ILE A C 1
ATOM 763 O O . ILE A 1 100 ? 174.333 72.284 -41.855 1.00 28.10 560 ILE A O 1
ATOM 768 N N . ASP A 1 101 ? 175.639 74.007 -42.479 1.00 29.65 561 ASP A N 1
ATOM 769 C CA . ASP A 1 101 ? 174.495 74.780 -42.975 1.00 30.80 561 ASP A CA 1
ATOM 770 C C . ASP A 1 101 ? 173.809 74.092 -44.149 1.00 30.86 561 ASP A C 1
ATOM 771 O O . ASP A 1 101 ? 172.580 74.058 -44.204 1.00 30.78 561 ASP A O 1
ATOM 776 N N . ASN A 1 102 ? 174.605 73.547 -45.070 1.00 30.55 562 ASN A N 1
ATOM 777 C CA . ASN A 1 102 ? 174.087 72.740 -46.170 1.00 31.09 562 ASN A CA 1
ATOM 778 C C . ASN A 1 102 ? 173.310 71.517 -45.672 1.00 31.03 562 ASN A C 1
ATOM 779 O O . ASN A 1 102 ? 172.217 71.233 -46.165 1.00 32.01 562 ASN A O 1
ATOM 784 N N . ILE A 1 103 ? 173.847 70.798 -44.693 1.00 30.78 563 ILE A N 1
ATOM 785 C CA . ILE A 1 103 ? 173.143 69.621 -44.175 1.00 30.47 563 ILE A CA 1
ATOM 786 C C . ILE A 1 103 ? 171.833 69.974 -43.451 1.00 32.55 563 ILE A C 1
ATOM 787 O O . ILE A 1 103 ? 170.826 69.257 -43.601 1.00 32.37 563 ILE A O 1
ATOM 792 N N . SER A 1 104 ? 171.821 71.093 -42.721 1.00 34.56 564 SER A N 1
ATOM 793 C CA . SER A 1 104 ? 170.661 71.462 -41.896 1.00 37.39 564 SER A CA 1
ATOM 794 C C . SER A 1 104 ? 169.703 72.460 -42.560 1.00 39.42 564 SER A C 1
ATOM 795 O O . SER A 1 104 ? 168.824 73.014 -41.895 1.00 39.99 564 SER A O 1
ATOM 798 N N . LEU A 1 105 ? 169.869 72.652 -43.866 1.00 42.27 565 LEU A N 1
ATOM 799 C CA . LEU A 1 105 ? 169.062 73.578 -44.666 1.00 45.66 565 LEU A CA 1
ATOM 800 C C . LEU A 1 105 ? 167.570 73.187 -44.759 1.00 48.14 565 LEU A C 1
ATOM 801 O O . LEU A 1 105 ? 166.988 73.167 -45.848 1.00 48.70 565 LEU A O 1
ATOM 806 N N . ALA A 1 106 ? 166.973 72.869 -43.605 1.00 51.04 566 ALA A N 1
ATOM 807 C CA . ALA A 1 106 ? 165.539 72.632 -43.455 1.00 53.73 566 ALA A CA 1
ATOM 808 C C . ALA A 1 106 ? 165.109 73.011 -42.037 1.00 55.86 566 ALA A C 1
ATOM 809 O O . ALA A 1 106 ? 164.140 73.755 -41.852 1.00 56.44 566 ALA A O 1
ATOM 811 N N . ASN A 1 107 ? 165.825 72.503 -41.036 1.00 58.03 567 ASN A N 1
ATOM 812 C CA . ASN A 1 107 ? 165.613 72.926 -39.652 1.00 60.06 567 ASN A CA 1
ATOM 813 C C . ASN A 1 107 ? 166.913 73.520 -39.092 1.00 60.70 567 ASN A C 1
ATOM 814 O O . ASN A 1 107 ? 167.688 72.811 -38.448 1.00 61.10 567 ASN A O 1
ATOM 819 N N . PRO A 1 108 ? 167.167 74.805 -39.358 1.00 61.06 568 PRO A N 1
ATOM 820 C CA . PRO A 1 108 ? 168.401 75.466 -38.903 1.00 61.19 568 PRO A CA 1
ATOM 821 C C . PRO A 1 108 ? 168.689 75.376 -37.393 1.00 61.06 568 PRO A C 1
ATOM 822 O O . PRO A 1 108 ? 169.862 75.254 -37.026 1.00 61.34 568 PRO A O 1
ATOM 826 N N . GLY A 1 109 ? 167.658 75.410 -36.547 1.00 60.53 569 GLY A N 1
ATOM 827 C CA . GLY A 1 109 ? 167.846 75.319 -35.106 1.00 59.56 569 GLY A CA 1
ATOM 828 C C . GLY A 1 109 ? 167.991 73.900 -34.563 1.00 58.74 569 GLY A C 1
ATOM 829 O O . GLY A 1 109 ? 167.558 73.621 -33.432 1.00 59.19 569 GLY A O 1
ATOM 830 N N . MET A 1 110 ? 168.608 73.015 -35.352 1.00 56.91 570 MET A N 1
ATOM 831 C CA . MET A 1 110 ? 168.725 71.593 -35.008 1.00 54.88 570 MET A CA 1
ATOM 832 C C . MET A 1 110 ? 170.109 71.201 -34.496 1.00 53.45 570 MET A C 1
ATOM 833 O O . MET A 1 110 ? 171.066 71.972 -34.593 1.00 53.69 570 MET A O 1
ATOM 838 N N . SER A 1 111 ? 170.196 69.972 -33.994 1.00 51.10 571 SER A N 1
ATOM 839 C CA . SER A 1 111 ? 171.361 69.461 -33.283 1.00 48.63 571 SER A CA 1
ATOM 840 C C . SER A 1 111 ? 172.597 69.269 -34.154 1.00 46.65 571 SER A C 1
ATOM 841 O O . SER A 1 111 ? 172.515 68.705 -35.248 1.00 45.74 571 SER A O 1
ATOM 844 N N . VAL A 1 112 ? 173.753 69.715 -33.656 1.00 43.91 572 VAL A N 1
ATOM 845 C CA . VAL A 1 112 ? 175.022 69.287 -34.239 1.00 41.50 572 VAL A CA 1
ATOM 846 C C . VAL A 1 112 ? 175.088 67.752 -34.236 1.00 39.52 572 VAL A C 1
ATOM 847 O O . VAL A 1 112 ? 175.595 67.147 -35.169 1.00 38.66 572 VAL A O 1
ATOM 851 N N . GLU A 1 113 ? 174.545 67.149 -33.182 1.00 37.80 573 GLU A N 1
ATOM 852 C CA . GLU A 1 113 ? 174.470 65.704 -33.035 1.00 36.57 573 GLU A CA 1
ATOM 853 C C . GLU A 1 113 ? 173.679 65.089 -34.197 1.00 34.51 573 GLU A C 1
ATOM 854 O O . GLU A 1 113 ? 174.110 64.101 -34.800 1.00 33.44 573 GLU A O 1
ATOM 860 N N . LYS A 1 114 ? 172.538 65.694 -34.521 1.00 32.69 574 LYS A N 1
ATOM 861 C CA . LYS A 1 114 ? 171.693 65.206 -35.613 1.00 30.81 574 LYS A CA 1
ATOM 862 C C . LYS A 1 114 ? 172.408 65.332 -36.943 1.00 29.21 574 LYS A C 1
ATOM 863 O O . LYS A 1 114 ? 172.318 64.449 -37.781 1.00 27.69 574 LYS A O 1
ATOM 869 N N . VAL A 1 115 ? 173.135 66.435 -37.125 1.00 28.03 575 VAL A N 1
ATOM 870 C CA . VAL A 1 115 ? 173.923 66.641 -38.340 1.00 26.68 575 VAL A CA 1
ATOM 871 C C . VAL A 1 115 ? 175.017 65.569 -38.500 1.00 26.35 575 VAL A C 1
ATOM 872 O O . VAL A 1 115 ? 175.158 64.973 -39.570 1.00 26.09 575 VAL A O 1
ATOM 876 N N . ILE A 1 116 ? 175.778 65.338 -37.432 1.00 26.24 576 ILE A N 1
ATOM 877 C CA . ILE A 1 116 ? 176.840 64.331 -37.419 1.00 26.48 576 ILE A CA 1
ATOM 878 C C . ILE A 1 116 ? 176.281 62.935 -37.726 1.00 25.40 576 ILE A C 1
ATOM 879 O O . ILE A 1 116 ? 176.854 62.193 -38.516 1.00 25.22 576 ILE A O 1
ATOM 884 N N . TYR A 1 117 ? 175.181 62.576 -37.080 1.00 25.95 577 TYR A N 1
ATOM 885 C CA . TYR A 1 117 ? 174.566 61.270 -37.304 1.00 25.78 577 TYR A CA 1
ATOM 886 C C . TYR A 1 117 ? 174.232 61.039 -38.781 1.00 24.54 577 TYR A C 1
ATOM 887 O O . TYR A 1 117 ? 174.497 59.963 -39.311 1.00 24.07 577 TYR A O 1
ATOM 896 N N . ALA A 1 118 ? 173.649 62.054 -39.432 1.00 22.77 578 ALA A N 1
ATOM 897 C CA . ALA A 1 118 ? 173.271 61.962 -40.833 1.00 22.40 578 ALA A CA 1
ATOM 898 C C . ALA A 1 118 ? 174.520 61.889 -41.697 1.00 21.82 578 ALA A C 1
ATOM 899 O O . ALA A 1 118 ? 174.566 61.117 -42.649 1.00 22.51 578 ALA A O 1
ATOM 901 N N . ALA A 1 119 ? 175.560 62.663 -41.353 1.00 21.51 579 ALA A N 1
ATOM 902 C CA . ALA A 1 119 ? 176.808 62.639 -42.143 1.00 21.13 579 ALA A CA 1
ATOM 903 C C . ALA A 1 119 ? 177.528 61.285 -42.031 1.00 21.52 579 ALA A C 1
ATOM 904 O O . ALA A 1 119 ? 178.175 60.821 -42.968 1.00 21.49 579 ALA A O 1
ATOM 906 N N . LYS A 1 120 ? 177.364 60.629 -40.894 1.00 21.74 580 LYS A N 1
ATOM 907 C CA . LYS A 1 120 ? 177.965 59.310 -40.699 1.00 23.05 580 LYS A CA 1
ATOM 908 C C . LYS A 1 120 ? 177.219 58.249 -41.518 1.00 23.16 580 LYS A C 1
ATOM 909 O O . LYS A 1 120 ? 177.848 57.417 -42.164 1.00 23.58 580 LYS A O 1
ATOM 915 N N . LEU A 1 121 ? 175.882 58.304 -41.528 1.00 23.55 581 LEU A N 1
ATOM 916 C CA . LEU A 1 121 ? 175.105 57.406 -42.378 1.00 23.55 581 LEU A CA 1
ATOM 917 C C . LEU A 1 121 ? 175.502 57.613 -43.826 1.00 24.15 581 LEU A C 1
ATOM 918 O O . LEU A 1 121 ? 175.710 56.635 -44.557 1.00 24.15 581 LEU A O 1
ATOM 923 N N . ALA A 1 122 ? 175.618 58.891 -44.237 1.00 23.99 582 ALA A N 1
ATOM 924 C CA . ALA A 1 122 ? 175.991 59.242 -45.611 1.00 24.34 582 ALA A CA 1
ATOM 925 C C . ALA A 1 122 ? 177.442 58.911 -46.008 1.00 24.99 582 ALA A C 1
ATOM 926 O O . ALA A 1 122 ? 177.787 58.955 -47.198 1.00 25.05 582 ALA A O 1
ATOM 928 N N . GLY A 1 123 ? 178.293 58.606 -45.028 1.00 24.80 583 GLY A N 1
ATOM 929 C CA . GLY A 1 123 ? 179.692 58.309 -45.316 1.00 25.65 583 GLY A CA 1
ATOM 930 C C . GLY A 1 123 ? 180.449 59.596 -45.655 1.00 26.30 583 GLY A C 1
ATOM 931 O O . GLY A 1 123 ? 181.407 59.586 -46.438 1.00 26.19 583 GLY A O 1
ATOM 932 N N . ALA A 1 124 ? 179.974 60.707 -45.084 1.00 26.73 584 ALA A N 1
ATOM 933 C CA . ALA A 1 124 ? 180.616 62.012 -45.261 1.00 26.65 584 ALA A CA 1
ATOM 934 C C . ALA A 1 124 ? 181.425 62.442 -44.048 1.00 27.07 584 ALA A C 1
ATOM 935 O O . ALA A 1 124 ? 182.363 63.206 -44.208 1.00 26.75 584 ALA A O 1
ATOM 937 N N . HIS A 1 125 ? 181.053 61.971 -42.852 1.00 27.15 585 HIS A N 1
ATOM 938 C CA . HIS A 1 125 ? 181.645 62.448 -41.596 1.00 27.90 585 HIS A CA 1
ATOM 939 C C . HIS A 1 125 ? 183.163 62.308 -41.570 1.00 28.08 585 HIS A C 1
ATOM 940 O O . HIS A 1 125 ? 183.864 63.197 -41.075 1.00 27.94 585 HIS A O 1
ATOM 947 N N . ASP A 1 126 ? 183.668 61.200 -42.100 1.00 29.02 586 ASP A N 1
ATOM 948 C CA . ASP A 1 126 ? 185.108 60.959 -42.056 1.00 30.33 586 ASP A CA 1
ATOM 949 C C . ASP A 1 126 ? 185.903 61.985 -42.856 1.00 30.48 586 ASP A C 1
ATOM 950 O O . ASP A 1 126 ? 186.907 62.522 -42.350 1.00 31.12 586 ASP A O 1
ATOM 955 N N . PHE A 1 127 ? 185.467 62.283 -44.078 1.00 30.86 587 PHE A N 1
ATOM 956 C CA . PHE A 1 127 ? 186.184 63.284 -44.876 1.00 30.34 587 PHE A CA 1
ATOM 957 C C . PHE A 1 127 ? 185.973 64.726 -44.368 1.00 30.50 587 PHE A C 1
ATOM 958 O O . PHE A 1 127 ? 186.895 65.543 -44.441 1.00 30.22 587 PHE A O 1
ATOM 966 N N . ILE A 1 128 ? 184.781 65.033 -43.844 1.00 29.86 588 ILE A N 1
ATOM 967 C CA . ILE A 1 128 ? 184.525 66.343 -43.239 1.00 29.74 588 ILE A CA 1
ATOM 968 C C . ILE A 1 128 ? 185.465 66.573 -42.048 1.00 31.11 588 ILE A C 1
ATOM 969 O O . ILE A 1 128 ? 186.056 67.639 -41.913 1.00 30.35 588 ILE A O 1
ATOM 974 N N . SER A 1 129 ? 185.560 65.556 -41.199 1.00 32.22 589 SER A N 1
ATOM 975 C CA . SER A 1 129 ? 186.357 65.573 -39.969 1.00 34.08 589 SER A CA 1
ATOM 976 C C . SER A 1 129 ? 187.853 65.803 -40.178 1.00 34.91 589 SER A C 1
ATOM 977 O O . SER A 1 129 ? 188.558 66.190 -39.239 1.00 35.52 589 SER A O 1
ATOM 980 N N . GLU A 1 130 ? 188.336 65.550 -41.390 1.00 35.30 590 GLU A N 1
ATOM 981 C CA . GLU A 1 130 ? 189.755 65.700 -41.692 1.00 36.22 590 GLU A CA 1
ATOM 982 C C . GLU A 1 130 ? 190.026 67.008 -42.418 1.00 36.24 590 GLU A C 1
ATOM 983 O O . GLU A 1 130 ? 191.141 67.257 -42.901 1.00 36.62 590 GLU A O 1
ATOM 989 N N . LEU A 1 131 ? 188.995 67.848 -42.461 1.00 36.05 591 LEU A N 1
ATOM 990 C CA . LEU A 1 131 ? 189.086 69.194 -43.013 1.00 35.90 591 LEU A CA 1
ATOM 991 C C . LEU A 1 131 ? 189.519 70.186 -41.951 1.00 35.60 591 LEU A C 1
ATOM 992 O O . LEU A 1 131 ? 189.007 70.174 -40.823 1.00 34.58 591 LEU A O 1
ATOM 997 N N . ARG A 1 132 ? 190.451 71.062 -42.323 1.00 36.58 592 ARG A N 1
ATOM 998 C CA . ARG A 1 132 ? 190.936 72.112 -41.431 1.00 37.01 592 ARG A CA 1
ATOM 999 C C . ARG A 1 132 ? 189.784 72.710 -40.605 1.00 36.71 592 ARG A C 1
ATOM 1000 O O . ARG A 1 132 ? 189.836 72.693 -39.373 1.00 36.18 592 ARG A O 1
ATOM 1008 N N . GLU A 1 133 ? 188.729 73.177 -41.290 1.00 35.45 593 GLU A N 1
ATOM 1009 C CA . GLU A 1 133 ? 187.590 73.839 -40.647 1.00 35.08 593 GLU A CA 1
ATOM 1010 C C . GLU A 1 133 ? 186.417 72.913 -40.292 1.00 33.75 593 GLU A C 1
ATOM 1011 O O . GLU A 1 133 ? 185.395 73.371 -39.782 1.00 33.17 593 GLU A O 1
ATOM 1017 N N . GLY A 1 134 ? 186.577 71.617 -40.552 1.00 32.51 594 GLY A N 1
ATOM 1018 C CA . GLY A 1 134 ? 185.565 70.626 -40.221 1.00 31.36 594 GLY A CA 1
ATOM 1019 C C . GLY A 1 134 ? 184.228 70.946 -40.861 1.00 30.69 594 GLY A C 1
ATOM 1020 O O . GLY A 1 134 ? 184.167 71.217 -42.048 1.00 30.47 594 GLY A O 1
ATOM 1021 N N . TYR A 1 135 ? 183.169 70.923 -40.060 1.00 30.16 595 TYR A N 1
ATOM 1022 C CA . TYR A 1 135 ? 181.816 71.190 -40.547 1.00 30.31 595 TYR A CA 1
ATOM 1023 C C . TYR A 1 135 ? 181.590 72.656 -40.905 1.00 30.94 595 TYR A C 1
ATOM 1024 O O . TYR A 1 135 ? 180.619 72.989 -41.572 1.00 30.40 595 TYR A O 1
ATOM 1033 N N . ASN A 1 136 ? 182.485 73.528 -40.447 1.00 31.30 596 ASN A N 1
ATOM 1034 C CA . ASN A 1 136 ? 182.356 74.961 -40.716 1.00 32.77 596 ASN A CA 1
ATOM 1035 C C . ASN A 1 136 ? 182.989 75.370 -42.031 1.00 33.32 596 ASN A C 1
ATOM 1036 O O . ASN A 1 136 ? 182.862 76.523 -42.465 1.00 34.15 596 ASN A O 1
ATOM 1041 N N . THR A 1 137 ? 183.641 74.411 -42.675 1.00 33.77 597 THR A N 1
ATOM 1042 C CA . THR A 1 137 ? 184.233 74.592 -43.989 1.00 35.42 597 THR A CA 1
ATOM 1043 C C . THR A 1 137 ? 183.175 75.098 -44.954 1.00 37.80 597 THR A C 1
ATOM 1044 O O . THR A 1 137 ? 182.083 74.527 -45.034 1.00 36.77 597 THR A O 1
ATOM 1048 N N . ILE A 1 138 ? 183.500 76.175 -45.666 1.00 40.63 598 ILE A N 1
ATOM 1049 C CA . ILE A 1 138 ? 182.665 76.657 -46.760 1.00 44.05 598 ILE A CA 1
ATOM 1050 C C . ILE A 1 138 ? 182.893 75.726 -47.942 1.00 47.27 598 ILE A C 1
ATOM 1051 O O . ILE A 1 138 ? 184.035 75.433 -48.291 1.00 47.44 598 ILE A O 1
ATOM 1056 N N . VAL A 1 139 ? 181.802 75.236 -48.529 1.00 51.60 599 VAL A N 1
ATOM 1057 C CA . VAL A 1 139 ? 181.863 74.234 -49.599 1.00 55.82 599 VAL A CA 1
ATOM 1058 C C . VAL A 1 139 ? 182.625 74.718 -50.837 1.00 59.53 599 VAL A C 1
ATOM 1059 O O . VAL A 1 139 ? 183.444 73.974 -51.393 1.00 59.77 599 VAL A O 1
ATOM 1063 N N . GLY A 1 140 ? 182.362 75.968 -51.226 1.00 63.96 600 GLY A N 1
ATOM 1064 C CA . GLY A 1 140 ? 182.763 76.547 -52.502 1.00 69.73 600 GLY A CA 1
ATOM 1065 C C . GLY A 1 140 ? 184.208 76.457 -52.957 1.00 73.80 600 GLY A C 1
ATOM 1066 O O . GLY A 1 140 ? 185.124 76.235 -52.157 1.00 74.22 600 GLY A O 1
ATOM 1067 N N . GLU A 1 141 ? 184.394 76.649 -54.263 1.00 77.68 601 GLU A N 1
ATOM 1068 C CA . GLU A 1 141 ? 185.702 76.554 -54.919 1.00 81.46 601 GLU A CA 1
ATOM 1069 C C . GLU A 1 141 ? 186.646 77.646 -54.426 1.00 82.82 601 GLU A C 1
ATOM 1070 O O . GLU A 1 141 ? 186.227 78.793 -54.235 1.00 83.33 601 GLU A O 1
ATOM 1076 N N . GLN A 1 142 ? 187.914 77.272 -54.221 1.00 84.43 602 GLN A N 1
ATOM 1077 C CA . GLN A 1 142 ? 188.923 78.119 -53.562 1.00 85.59 602 GLN A CA 1
ATOM 1078 C C . GLN A 1 142 ? 188.618 78.298 -52.066 1.00 85.07 602 GLN A C 1
ATOM 1079 O O . GLN A 1 142 ? 189.407 78.895 -51.327 1.00 85.45 602 GLN A O 1
ATOM 1085 N N . GLY A 1 143 ? 187.474 77.766 -51.637 1.00 84.21 603 GLY A N 1
ATOM 1086 C CA . GLY A 1 143 ? 187.050 77.810 -50.248 1.00 82.62 603 GLY A CA 1
ATOM 1087 C C . GLY A 1 143 ? 187.158 76.456 -49.570 1.00 81.29 603 GLY A C 1
ATOM 1088 O O . GLY A 1 143 ? 187.146 76.374 -48.338 1.00 81.61 603 GLY A O 1
ATOM 1089 N N . ALA A 1 144 ? 187.256 75.399 -50.377 1.00 79.45 604 ALA A N 1
ATOM 1090 C CA . ALA A 1 144 ? 187.425 74.026 -49.886 1.00 77.17 604 ALA A CA 1
ATOM 1091 C C . ALA A 1 144 ? 187.918 73.101 -50.990 1.00 75.14 604 ALA A C 1
ATOM 1092 O O . ALA A 1 144 ? 188.879 72.349 -50.798 1.00 75.24 604 ALA A O 1
ATOM 1094 N N . GLY A 1 145 ? 187.239 73.158 -52.137 1.00 72.27 605 GLY A N 1
ATOM 1095 C CA . GLY A 1 145 ? 187.520 72.279 -53.258 1.00 68.24 605 GLY A CA 1
ATOM 1096 C C . GLY A 1 145 ? 187.046 70.855 -53.015 1.00 65.10 605 GLY A C 1
ATOM 1097 O O . GLY A 1 145 ? 187.830 69.905 -53.136 1.00 65.02 605 GLY A O 1
ATOM 1098 N N . LEU A 1 146 ? 185.768 70.708 -52.661 1.00 61.65 606 LEU A N 1
ATOM 1099 C CA . LEU A 1 146 ? 185.162 69.385 -52.508 1.00 57.83 606 LEU A CA 1
ATOM 1100 C C . LEU A 1 146 ? 184.793 68.811 -53.877 1.00 55.53 606 LEU A C 1
ATOM 1101 O O . LEU A 1 146 ? 184.337 69.539 -54.760 1.00 55.27 606 LEU A O 1
ATOM 1106 N N . SER A 1 147 ? 185.005 67.509 -54.046 1.00 52.40 607 SER A N 1
ATOM 1107 C CA . SER A 1 147 ? 184.659 66.808 -55.279 1.00 49.55 607 SER A CA 1
ATOM 1108 C C . SER A 1 147 ? 183.141 66.656 -55.444 1.00 47.55 607 SER A C 1
ATOM 1109 O O . SER A 1 147 ? 182.373 66.951 -54.525 1.00 46.99 607 SER A O 1
ATOM 1112 N N . GLY A 1 148 ? 182.726 66.196 -56.621 1.00 45.45 608 GLY A N 1
ATOM 1113 C CA . GLY A 1 148 ? 181.326 65.917 -56.894 1.00 43.12 608 GLY A CA 1
ATOM 1114 C C . GLY A 1 148 ? 180.808 64.772 -56.045 1.00 41.51 608 GLY A C 1
ATOM 1115 O O . GLY A 1 148 ? 179.644 64.771 -55.624 1.00 41.09 608 GLY A O 1
ATOM 1116 N N . GLY A 1 149 ? 181.681 63.797 -55.777 1.00 40.09 609 GLY A N 1
ATOM 1117 C CA . GLY A 1 149 ? 181.336 62.656 -54.944 1.00 37.58 609 GLY A CA 1
ATOM 1118 C C . GLY A 1 149 ? 181.255 63.015 -53.473 1.00 36.27 609 GLY A C 1
ATOM 1119 O O . GLY A 1 149 ? 180.465 62.441 -52.726 1.00 35.46 609 GLY A O 1
ATOM 1120 N N . GLN A 1 150 ? 182.097 63.958 -53.052 1.00 35.10 610 GLN A N 1
ATOM 1121 C CA . GLN A 1 150 ? 182.023 64.511 -51.705 1.00 33.66 610 GLN A CA 1
ATOM 1122 C C . GLN A 1 150 ? 180.731 65.321 -51.521 1.00 32.78 610 GLN A C 1
ATOM 1123 O O . GLN A 1 150 ? 180.005 65.137 -50.542 1.00 31.29 610 GLN A O 1
ATOM 1129 N N . ARG A 1 151 ? 180.439 66.183 -52.490 1.00 31.59 611 ARG A N 1
ATOM 1130 C CA . ARG A 1 151 ? 179.207 66.959 -52.492 1.00 30.36 611 ARG A CA 1
ATOM 1131 C C . ARG A 1 151 ? 177.974 66.055 -52.502 1.00 28.78 611 ARG A C 1
ATOM 1132 O O . ARG A 1 151 ? 177.000 66.346 -51.822 1.00 28.06 611 ARG A O 1
ATOM 1140 N N . GLN A 1 152 ? 178.034 64.943 -53.228 1.00 27.63 612 GLN A N 1
ATOM 1141 C CA . GLN A 1 152 ? 176.905 64.010 -53.242 1.00 27.71 612 GLN A CA 1
ATOM 1142 C C . GLN A 1 152 ? 176.633 63.378 -51.883 1.00 26.20 612 GLN A C 1
ATOM 1143 O O . GLN A 1 152 ? 175.469 63.165 -51.515 1.00 25.59 612 GLN A O 1
ATOM 1149 N N . ARG A 1 153 ? 177.693 63.065 -51.139 1.00 25.48 613 ARG A N 1
ATOM 1150 C CA . ARG A 1 153 ? 177.492 62.509 -49.796 1.00 24.28 613 ARG A CA 1
ATOM 1151 C C . ARG A 1 153 ? 176.915 63.532 -48.840 1.00 23.63 613 ARG A C 1
ATOM 1152 O O . ARG A 1 153 ? 176.088 63.212 -47.998 1.00 23.30 613 ARG A O 1
ATOM 1160 N N . ILE A 1 154 ? 177.331 64.782 -48.983 1.00 22.68 614 ILE A N 1
ATOM 1161 C CA . ILE A 1 154 ? 176.699 65.863 -48.249 1.00 22.35 614 ILE A CA 1
ATOM 1162 C C . ILE A 1 154 ? 175.183 65.961 -48.583 1.00 21.66 614 ILE A C 1
ATOM 1163 O O . ILE A 1 154 ? 174.347 66.135 -47.683 1.00 21.56 614 ILE A O 1
ATOM 1168 N N . ALA A 1 155 ? 174.855 65.796 -49.868 1.00 21.04 615 ALA A N 1
ATOM 1169 C CA . ALA A 1 155 ? 173.461 65.786 -50.335 1.00 20.65 615 ALA A CA 1
ATOM 1170 C C . ALA A 1 155 ? 172.639 64.661 -49.699 1.00 19.96 615 ALA A C 1
ATOM 1171 O O . ALA A 1 155 ? 171.478 64.865 -49.327 1.00 19.42 615 ALA A O 1
ATOM 1173 N N . ILE A 1 156 ? 173.255 63.489 -49.553 1.00 19.67 616 ILE A N 1
ATOM 1174 C CA . ILE A 1 156 ? 172.629 62.385 -48.827 1.00 18.70 616 ILE A CA 1
ATOM 1175 C C . ILE A 1 156 ? 172.418 62.737 -47.358 1.00 18.86 616 ILE A C 1
ATOM 1176 O O . ILE A 1 156 ? 171.330 62.501 -46.811 1.00 17.56 616 ILE A O 1
ATOM 1181 N N . ALA A 1 157 ? 173.446 63.314 -46.723 1.00 18.57 617 ALA A N 1
ATOM 1182 C CA . ALA A 1 157 ? 173.287 63.707 -45.327 1.00 18.52 617 ALA A CA 1
ATOM 1183 C C . ALA A 1 157 ? 172.134 64.706 -45.174 1.00 19.50 617 ALA A C 1
ATOM 1184 O O . ALA A 1 157 ? 171.345 64.583 -44.244 1.00 18.82 617 ALA A O 1
ATOM 1186 N N . ARG A 1 158 ? 172.027 65.673 -46.093 1.00 19.98 618 ARG A N 1
ATOM 1187 C CA . ARG A 1 158 ? 170.938 66.663 -46.030 1.00 21.13 618 ARG A CA 1
ATOM 1188 C C . ARG A 1 158 ? 169.547 65.993 -46.051 1.00 20.75 618 ARG A C 1
ATOM 1189 O O . ARG A 1 158 ? 168.634 66.349 -45.281 1.00 21.22 618 ARG A O 1
ATOM 1197 N N . ALA A 1 159 ? 169.416 64.998 -46.910 1.00 19.85 619 ALA A N 1
ATOM 1198 C CA . ALA A 1 159 ? 168.168 64.255 -47.038 1.00 18.66 619 ALA A CA 1
ATOM 1199 C C . ALA A 1 159 ? 167.815 63.463 -45.788 1.00 18.53 619 ALA A C 1
ATOM 1200 O O . ALA A 1 159 ? 166.635 63.325 -45.483 1.00 19.19 619 ALA A O 1
ATOM 1202 N N . LEU A 1 160 ? 168.831 62.968 -45.068 1.00 18.92 620 LEU A N 1
ATOM 1203 C CA . LEU A 1 160 ? 168.649 62.087 -43.894 1.00 19.76 620 LEU A CA 1
ATOM 1204 C C . LEU A 1 160 ? 168.468 62.796 -42.560 1.00 20.92 620 LEU A C 1
ATOM 1205 O O . LEU A 1 160 ? 167.977 62.205 -41.588 1.00 21.40 620 LEU A O 1
ATOM 1210 N N . VAL A 1 161 ? 168.857 64.057 -42.512 1.00 22.85 621 VAL A N 1
ATOM 1211 C CA . VAL A 1 161 ? 169.055 64.739 -41.239 1.00 23.23 621 VAL A CA 1
ATOM 1212 C C . VAL A 1 161 ? 167.813 64.788 -40.335 1.00 24.58 621 VAL A C 1
ATOM 1213 O O . VAL A 1 161 ? 167.928 64.599 -39.129 1.00 24.27 621 VAL A O 1
ATOM 1217 N N . ASN A 1 162 ? 166.632 64.987 -40.935 1.00 25.41 622 ASN A N 1
ATOM 1218 C CA . ASN A 1 162 ? 165.361 64.999 -40.210 1.00 26.69 622 ASN A CA 1
ATOM 1219 C C . ASN A 1 162 ? 164.715 63.594 -40.117 1.00 25.76 622 ASN A C 1
ATOM 1220 O O . ASN A 1 162 ? 163.533 63.472 -39.800 1.00 26.69 622 ASN A O 1
ATOM 1225 N N . ASN A 1 163 ? 165.484 62.543 -40.415 1.00 24.60 623 ASN A N 1
ATOM 1226 C CA . ASN A 1 163 ? 165.019 61.158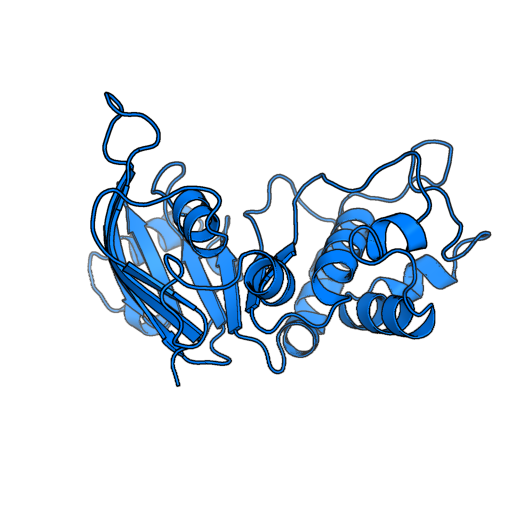 -40.240 1.00 23.72 623 ASN A CA 1
ATOM 1227 C C . ASN A 1 163 ? 163.694 60.854 -40.984 1.00 22.62 623 ASN A C 1
ATOM 1228 O O . ASN A 1 163 ? 162.712 60.417 -40.378 1.00 22.98 623 ASN A O 1
ATOM 1233 N N . PRO A 1 164 ? 163.679 61.058 -42.301 1.00 21.87 624 PRO A N 1
ATOM 1234 C CA . PRO A 1 164 ? 162.443 60.903 -43.082 1.00 21.20 624 PRO A CA 1
ATOM 1235 C C . PRO A 1 164 ? 162.018 59.440 -43.175 1.00 21.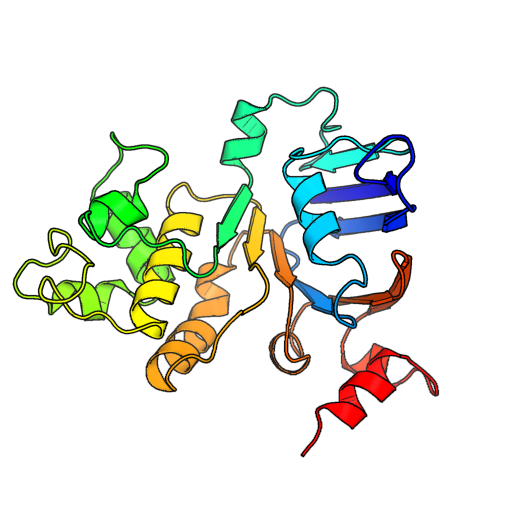31 624 PRO A C 1
ATOM 12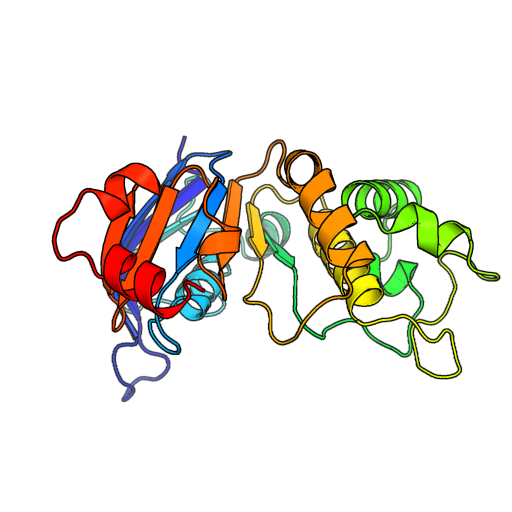36 O O . PRO A 1 164 ? 162.856 58.533 -43.240 1.00 21.77 624 PRO A O 1
ATOM 1240 N N . LYS A 1 165 ? 160.715 59.207 -43.195 1.00 22.16 625 LYS A N 1
ATOM 1241 C CA . LYS A 1 165 ? 160.236 57.847 -43.308 1.00 21.80 625 LYS A CA 1
ATOM 1242 C C . LYS A 1 165 ? 160.343 57.368 -44.756 1.00 19.86 625 LYS A C 1
ATOM 1243 O O . LYS A 1 165 ? 160.394 56.174 -44.992 1.00 18.79 625 LYS A O 1
ATOM 1249 N N . ILE A 1 166 ? 160.395 58.309 -45.702 1.00 18.32 626 ILE A N 1
ATOM 1250 C CA . ILE A 1 166 ? 160.520 58.016 -47.139 1.00 17.40 626 ILE A CA 1
ATOM 1251 C C . ILE A 1 166 ? 161.746 58.736 -47.689 1.00 16.79 626 ILE A C 1
ATOM 1252 O O . ILE A 1 166 ? 161.918 59.946 -47.457 1.00 16.32 626 ILE A O 1
ATOM 1257 N N . LEU A 1 167 ? 162.584 58.016 -48.434 1.00 15.77 627 LEU A N 1
ATOM 1258 C CA . LEU A 1 167 ? 163.791 58.610 -48.969 1.00 15.32 627 LEU A CA 1
ATOM 1259 C C . LEU A 1 167 ? 163.772 58.396 -50.473 1.00 14.51 627 LEU A C 1
ATOM 1260 O O . LEU A 1 167 ? 163.559 57.262 -50.941 1.00 13.95 627 LEU A O 1
ATOM 1265 N N . ILE A 1 168 ? 163.924 59.483 -51.225 1.00 14.56 628 ILE A N 1
ATOM 1266 C CA . ILE A 1 168 ? 163.981 59.409 -52.689 1.00 15.50 628 ILE A CA 1
ATOM 1267 C C . ILE A 1 168 ? 165.337 59.849 -53.227 1.00 16.00 628 ILE A C 1
ATOM 1268 O O . ILE A 1 168 ? 165.826 60.929 -52.875 1.00 16.19 628 ILE A O 1
ATOM 1273 N N . PHE A 1 169 ? 165.927 59.028 -54.096 1.00 15.55 629 PHE A N 1
ATOM 1274 C CA . PHE A 1 169 ? 167.151 59.371 -54.809 1.00 16.71 629 PHE A CA 1
ATOM 1275 C C . PHE A 1 169 ? 166.806 59.836 -56.228 1.00 16.38 629 PHE A C 1
ATOM 1276 O O . PHE A 1 169 ? 166.372 59.025 -57.060 1.00 15.63 629 PHE A O 1
ATOM 1284 N N . ASP A 1 170 ? 166.996 61.135 -56.505 1.00 17.11 630 ASP A N 1
ATOM 1285 C CA . ASP A 1 170 ? 166.849 61.664 -57.859 1.00 18.27 630 ASP A CA 1
ATOM 1286 C C . ASP A 1 170 ? 167.902 61.022 -58.776 1.00 18.68 630 ASP A C 1
ATOM 1287 O O . ASP A 1 170 ? 169.036 60.657 -58.329 1.00 19.56 630 ASP A O 1
ATOM 1292 N N . GLU A 1 171 ? 167.548 60.880 -60.053 1.00 20.03 631 GLU A N 1
ATOM 1293 C CA . GLU A 1 171 ? 168.464 60.337 -61.051 1.00 21.77 631 GLU A CA 1
ATOM 1294 C C . GLU A 1 171 ? 169.809 61.054 -61.073 1.00 23.62 631 GLU A C 1
ATOM 1295 O O . GLU A 1 171 ? 169.856 62.293 -61.073 1.00 22.34 631 GLU A O 1
ATOM 1301 N N . ALA A 1 172 ? 170.880 60.257 -61.088 1.00 27.16 632 ALA A N 1
ATOM 1302 C CA . ALA A 1 172 ? 172.260 60.756 -61.221 1.00 31.53 632 ALA A CA 1
ATOM 1303 C C . ALA A 1 172 ? 172.465 61.507 -62.527 1.00 35.04 632 ALA A C 1
ATOM 1304 O O . ALA A 1 172 ? 172.078 61.026 -63.600 1.00 35.50 632 ALA A O 1
ATOM 1306 N N . THR A 1 173 ? 173.093 62.680 -62.418 1.00 38.80 633 THR A N 1
ATOM 1307 C CA . THR A 1 173 ? 173.276 63.610 -63.534 1.00 42.94 633 THR A CA 1
ATOM 1308 C C . THR A 1 173 ? 174.749 63.702 -63.949 1.00 45.13 633 THR A C 1
ATOM 1309 O O . THR A 1 173 ? 175.082 64.326 -64.958 1.00 45.30 633 THR A O 1
ATOM 1313 N N . SER A 1 174 ? 175.616 63.060 -63.168 1.00 47.67 634 SER A N 1
ATOM 1314 C CA . SER A 1 174 ? 177.056 63.068 -63.416 1.00 50.22 634 SER A CA 1
ATOM 1315 C C . SER A 1 174 ? 177.635 61.681 -63.161 1.00 51.73 634 SER A C 1
ATOM 1316 O O . SER A 1 174 ? 176.897 60.689 -63.080 1.00 52.57 634 SER A O 1
ATOM 1319 N N . ALA A 1 175 ? 178.960 61.614 -63.054 1.00 53.47 635 ALA A N 1
ATOM 1320 C CA . ALA A 1 175 ? 179.645 60.396 -62.631 1.00 54.67 635 ALA A CA 1
ATOM 1321 C C . ALA A 1 175 ? 180.387 60.709 -61.347 1.00 55.38 635 ALA A C 1
ATOM 1322 O O . ALA A 1 175 ? 180.931 61.805 -61.196 1.00 55.68 635 ALA A O 1
ATOM 1324 N N . LEU A 1 176 ? 180.399 59.756 -60.419 1.00 56.17 636 LEU A N 1
ATOM 1325 C CA . LEU A 1 176 ? 181.119 59.941 -59.157 1.00 56.86 636 LEU A CA 1
ATOM 1326 C C . LEU A 1 176 ? 182.436 59.156 -59.121 1.00 57.00 636 LEU A C 1
ATOM 1327 O O . LEU A 1 176 ? 182.545 58.079 -59.719 1.00 56.95 636 LEU A O 1
ATOM 1332 N N . ASP A 1 177 ? 183.425 59.704 -58.412 1.00 57.20 637 ASP A N 1
ATOM 1333 C CA . ASP A 1 177 ? 184.706 59.024 -58.202 1.00 57.07 637 ASP A CA 1
ATOM 1334 C C . ASP A 1 177 ? 184.505 57.672 -57.507 1.00 57.07 637 ASP A C 1
ATOM 1335 O O . ASP A 1 177 ? 183.527 57.482 -56.774 1.00 56.83 637 ASP A O 1
ATOM 1340 N N . TYR A 1 178 ? 185.428 56.740 -57.748 1.00 56.70 638 TYR A N 1
ATOM 1341 C CA . TYR A 1 178 ? 185.323 55.376 -57.232 1.00 56.60 638 TYR A CA 1
ATOM 1342 C C . TYR A 1 178 ? 185.132 55.342 -55.721 1.00 55.24 638 TYR A C 1
ATOM 1343 O O . TYR A 1 178 ? 184.324 54.570 -55.211 1.00 55.35 638 TYR A O 1
ATOM 1352 N N . GLU A 1 179 ? 185.890 56.178 -55.018 1.00 53.81 639 GLU A N 1
ATOM 1353 C CA . GLU A 1 179 ? 185.846 56.250 -53.562 1.00 52.47 639 GLU A CA 1
ATOM 1354 C C . GLU A 1 179 ? 184.462 56.654 -53.042 1.00 50.57 639 GLU A C 1
ATOM 1355 O O . GLU A 1 179 ? 183.974 56.097 -52.058 1.00 49.93 639 GLU A O 1
ATOM 1361 N N . SER A 1 180 ? 183.846 57.622 -53.719 1.00 48.35 640 SER A N 1
ATOM 1362 C CA . SER A 1 180 ? 182.526 58.115 -53.338 1.00 46.39 640 SER A CA 1
ATOM 1363 C C . SER A 1 180 ? 181.435 57.082 -53.584 1.00 45.48 640 SER A C 1
ATOM 1364 O O . SER A 1 180 ? 180.619 56.849 -52.696 1.00 44.61 640 SER A O 1
ATOM 1367 N N . GLU A 1 181 ? 181.448 56.454 -54.764 1.00 44.29 641 GLU A N 1
ATOM 1368 C CA . GLU A 1 181 ? 180.492 55.388 -55.111 1.00 44.01 641 GLU A CA 1
ATOM 1369 C C . GLU A 1 181 ? 180.627 54.174 -54.196 1.00 42.76 641 GLU A C 1
ATOM 1370 O O . GLU A 1 181 ? 179.623 53.608 -53.727 1.00 42.10 641 GLU A O 1
ATOM 1376 N N . HIS A 1 182 ? 181.873 53.776 -53.951 1.00 41.05 642 HIS A N 1
ATOM 1377 C CA . HIS A 1 182 ? 182.182 52.674 -53.050 1.00 39.80 642 HIS A CA 1
ATOM 1378 C C . HIS A 1 182 ? 181.632 52.909 -51.646 1.00 37.88 642 HIS A C 1
ATOM 1379 O O . HIS A 1 182 ? 180.989 52.020 -51.068 1.00 37.55 642 HIS A O 1
ATOM 1386 N N . VAL A 1 183 ? 181.875 54.106 -51.109 1.00 35.62 643 VAL A N 1
ATOM 1387 C CA . VAL A 1 183 ? 181.441 54.453 -49.759 1.00 34.00 643 VAL A CA 1
ATOM 1388 C C . VAL A 1 183 ? 179.913 54.444 -49.701 1.00 32.71 643 VAL A C 1
ATOM 1389 O O . VAL A 1 183 ? 179.339 53.890 -48.776 1.00 32.03 643 VAL A O 1
ATOM 1393 N N . ILE A 1 184 ? 179.263 55.043 -50.694 1.00 31.94 644 ILE A N 1
ATOM 1394 C CA . ILE A 1 184 ? 177.791 55.090 -50.707 1.00 31.34 644 ILE A CA 1
ATOM 1395 C C . ILE A 1 184 ? 177.186 53.674 -50.801 1.00 31.75 644 ILE A C 1
ATOM 1396 O O . ILE A 1 184 ? 176.290 53.334 -50.021 1.00 31.07 644 ILE A O 1
ATOM 1401 N N . MET A 1 185 ? 177.691 52.848 -51.725 1.00 32.57 645 MET A N 1
ATOM 1402 C CA . MET A 1 185 ? 177.169 51.482 -51.875 1.00 34.11 645 MET A CA 1
ATOM 1403 C C . MET A 1 185 ? 177.401 50.622 -50.624 1.00 33.45 645 MET A C 1
ATOM 1404 O O . MET A 1 185 ? 176.546 49.815 -50.263 1.00 33.42 645 MET A O 1
ATOM 1409 N N . ARG A 1 186 ? 178.552 50.802 -49.967 1.00 33.43 646 ARG A N 1
ATOM 1410 C CA . ARG A 1 186 ? 178.845 50.136 -48.696 1.00 33.24 646 ARG A CA 1
ATOM 1411 C C . ARG A 1 186 ? 177.897 50.593 -47.597 1.00 31.12 646 ARG A C 1
ATOM 1412 O O . ARG A 1 186 ? 177.579 49.833 -46.675 1.00 30.61 646 ARG A O 1
ATOM 1420 N N . ASN A 1 187 ? 177.454 51.848 -47.697 1.00 28.72 647 ASN A N 1
ATOM 1421 C CA . ASN A 1 187 ? 176.585 52.431 -46.679 1.00 26.66 647 ASN A CA 1
ATOM 1422 C C . ASN A 1 187 ? 175.076 52.389 -46.985 1.00 24.82 647 ASN A C 1
ATOM 1423 O O . ASN A 1 187 ? 174.289 52.750 -46.133 1.00 23.45 647 ASN A O 1
ATOM 1428 N N . MET A 1 188 ? 174.688 51.922 -48.170 1.00 23.49 648 MET A N 1
ATOM 1429 C CA . MET A 1 188 ? 173.280 51.960 -48.593 1.00 23.46 648 MET A CA 1
ATOM 1430 C C . MET A 1 188 ? 172.337 51.261 -47.623 1.00 22.78 648 MET A C 1
ATOM 1431 O O . MET A 1 188 ? 171.264 51.782 -47.309 1.00 21.66 648 MET A O 1
ATOM 1436 N N . HIS A 1 189 ? 172.724 50.085 -47.126 1.00 22.58 649 HIS A N 1
ATOM 1437 C CA . HIS A 1 189 ? 171.843 49.411 -46.173 1.00 23.17 649 HIS A CA 1
ATOM 1438 C C . HIS A 1 189 ? 171.624 50.183 -44.872 1.00 22.97 649 HIS A C 1
ATOM 1439 O O . HIS A 1 189 ? 170.542 50.082 -44.272 1.00 24.00 649 HIS A O 1
ATOM 1446 N N . LYS A 1 190 ? 172.632 50.943 -44.432 1.00 22.35 650 LYS A N 1
ATOM 1447 C CA . LYS A 1 190 ? 172.482 51.784 -43.248 1.00 22.02 650 LYS A CA 1
ATOM 1448 C C . LYS A 1 190 ? 171.644 53.033 -43.589 1.00 20.62 650 LYS A C 1
ATOM 1449 O O . LYS A 1 190 ? 170.792 53.428 -42.821 1.00 21.13 650 LYS A O 1
ATOM 1455 N N . ILE A 1 191 ? 171.878 53.639 -44.745 1.00 19.50 651 ILE A N 1
ATOM 1456 C CA . ILE A 1 191 ? 171.075 54.790 -45.184 1.00 18.35 651 ILE A CA 1
ATOM 1457 C C . ILE A 1 191 ? 169.584 54.415 -45.315 1.00 18.53 651 ILE A C 1
ATOM 1458 O O . ILE A 1 191 ? 168.682 55.178 -44.926 1.00 18.94 651 ILE A O 1
ATOM 1463 N N . CYS A 1 192 ? 169.322 53.229 -45.849 1.00 18.75 652 CYS A N 1
ATOM 1464 C CA . CYS A 1 192 ? 167.936 52.853 -46.156 1.00 18.76 652 CYS A CA 1
ATOM 1465 C C . CYS A 1 192 ? 167.202 52.198 -45.006 1.00 18.47 652 CYS A C 1
ATOM 1466 O O . CYS A 1 192 ? 165.981 52.082 -45.053 1.00 18.68 652 CYS A O 1
ATOM 1469 N N . LYS A 1 193 ? 167.954 51.740 -44.009 1.00 19.56 653 LYS A N 1
ATOM 1470 C CA . LYS A 1 193 ? 167.385 51.056 -42.854 1.00 18.74 653 LYS A CA 1
ATOM 1471 C C . LYS A 1 193 ? 166.220 51.807 -42.183 1.00 18.68 653 LYS A C 1
ATOM 1472 O O . LYS A 1 193 ? 166.361 52.978 -41.823 1.00 16.54 653 LYS A O 1
ATOM 1478 N N . GLY A 1 194 ? 165.083 51.117 -42.018 1.00 17.91 654 GLY A N 1
ATOM 1479 C CA . GLY A 1 194 ? 163.890 51.712 -41.424 1.00 18.28 654 GLY A CA 1
ATOM 1480 C C . GLY A 1 194 ? 163.085 52.661 -42.315 1.00 18.88 654 GLY A C 1
ATOM 1481 O O . GLY A 1 194 ? 162.087 53.258 -41.864 1.00 19.86 654 GLY A O 1
ATOM 1482 N N . ARG A 1 195 ? 163.480 52.782 -43.582 1.00 17.82 655 ARG A N 1
ATOM 1483 C CA . ARG A 1 195 ? 162.807 53.718 -44.493 1.00 17.58 655 ARG A CA 1
ATOM 1484 C C . ARG A 1 195 ? 162.272 53.058 -45.754 1.00 17.01 655 ARG A C 1
ATOM 1485 O O . ARG A 1 195 ? 162.773 52.032 -46.189 1.00 17.85 655 ARG A O 1
ATOM 1493 N N . THR A 1 196 ? 161.273 53.686 -46.361 1.00 15.99 656 THR A N 1
ATOM 1494 C CA . THR A 1 196 ? 160.803 53.292 -47.673 1.00 16.40 656 THR A CA 1
ATOM 1495 C C . THR A 1 196 ? 161.635 54.119 -48.627 1.00 17.02 656 THR A C 1
ATOM 1496 O O . THR A 1 196 ? 161.746 55.348 -48.456 1.00 17.99 656 THR A O 1
ATOM 1500 N N . VAL A 1 197 ? 162.220 53.461 -49.629 1.00 16.29 657 VAL A N 1
ATOM 1501 C CA . VAL A 1 197 ? 163.233 54.097 -50.487 1.00 16.54 657 VAL A CA 1
ATOM 1502 C C . VAL A 1 197 ? 162.873 53.941 -51.952 1.00 15.95 657 VAL A C 1
ATOM 1503 O O . VAL A 1 197 ? 162.518 52.865 -52.378 1.00 17.00 657 VAL A O 1
ATOM 1507 N N . ILE A 1 198 ? 162.872 55.049 -52.685 1.00 15.69 658 ILE A N 1
ATOM 1508 C CA . ILE A 1 198 ? 162.716 55.020 -54.131 1.00 15.26 658 ILE A CA 1
ATOM 1509 C C . ILE A 1 198 ? 163.994 55.546 -54.767 1.00 13.98 658 ILE A C 1
ATOM 1510 O O . ILE A 1 198 ? 164.447 56.673 -54.484 1.00 12.97 658 ILE A O 1
ATOM 1515 N N . ILE A 1 199 ? 164.581 54.748 -55.639 1.00 13.90 659 ILE A N 1
ATOM 1516 C CA . ILE A 1 199 ? 165.793 55.131 -56.362 1.00 14.46 659 ILE A CA 1
ATOM 1517 C C . ILE A 1 199 ? 165.494 55.246 -57.845 1.00 14.14 659 ILE A C 1
ATOM 1518 O O . ILE A 1 199 ? 165.142 54.237 -58.477 1.00 14.75 659 ILE A O 1
ATOM 1523 N N . ILE A 1 200 ? 165.618 56.454 -58.416 1.00 16.05 660 ILE A N 1
ATOM 1524 C CA . ILE A 1 200 ? 165.493 56.612 -59.859 1.00 16.92 660 ILE A CA 1
ATOM 1525 C C . ILE A 1 200 ? 166.844 56.336 -60.507 1.00 18.99 660 ILE A C 1
ATOM 1526 O O . ILE A 1 200 ? 167.820 57.099 -60.329 1.00 18.28 660 ILE A O 1
ATOM 1531 N N . ALA A 1 201 ? 166.920 55.256 -61.270 1.00 21.06 661 ALA A N 1
ATOM 1532 C CA . ALA A 1 201 ? 168.236 54.738 -61.649 1.00 24.17 661 ALA A CA 1
ATOM 1533 C C . ALA A 1 201 ? 168.534 55.012 -63.097 1.00 26.73 661 ALA A C 1
ATOM 1534 O O . ALA A 1 201 ? 167.752 54.647 -63.971 1.00 27.58 661 ALA A O 1
ATOM 1536 N N . HIS A 1 202 ? 169.670 55.672 -63.306 1.00 28.99 662 HIS A N 1
ATOM 1537 C CA . HIS A 1 202 ? 170.261 55.926 -64.610 1.00 31.59 662 HIS A CA 1
ATOM 1538 C C . HIS A 1 202 ? 170.750 54.622 -65.266 1.00 31.49 662 HIS A C 1
ATOM 1539 O O . HIS A 1 202 ? 170.487 54.357 -66.436 1.00 32.06 662 HIS A O 1
ATOM 1546 N N . ARG A 1 203 ? 171.478 53.823 -64.498 1.00 31.53 663 ARG A N 1
ATOM 1547 C CA . ARG A 1 203 ? 172.005 52.541 -64.968 1.00 31.91 663 ARG A CA 1
ATOM 1548 C C . ARG A 1 203 ? 171.208 51.473 -64.233 1.00 30.22 663 ARG A C 1
ATOM 1549 O O . ARG A 1 203 ? 171.086 51.567 -63.014 1.00 28.85 663 ARG A O 1
ATOM 1557 N N . LEU A 1 204 ? 170.670 50.474 -64.935 1.00 28.76 664 LEU A N 1
ATOM 1558 C CA . LEU A 1 204 ? 169.882 49.453 -64.229 1.00 28.13 664 LEU A CA 1
ATOM 1559 C C . LEU A 1 204 ? 170.689 48.726 -63.158 1.00 27.16 664 LEU A C 1
ATOM 1560 O O . LEU A 1 204 ? 170.144 48.321 -62.142 1.00 25.85 664 LEU A O 1
ATOM 1565 N N . SER A 1 205 ? 171.984 48.553 -63.395 1.00 26.82 665 SER A N 1
ATOM 1566 C CA . SER A 1 205 ? 172.861 47.872 -62.431 1.00 27.10 665 SER A CA 1
ATOM 1567 C C . SER A 1 205 ? 172.751 48.423 -60.994 1.00 26.47 665 SER A C 1
ATOM 1568 O O . SER A 1 205 ? 172.868 47.668 -60.020 1.00 26.41 665 SER A O 1
ATOM 1571 N N . THR A 1 206 ? 172.510 49.732 -60.880 1.00 25.53 666 THR A N 1
ATOM 1572 C CA . THR A 1 206 ? 172.373 50.431 -59.599 1.00 25.80 666 THR A CA 1
ATOM 1573 C C . THR A 1 206 ? 171.333 49.802 -58.681 1.00 24.23 666 THR A C 1
ATOM 1574 O O . THR A 1 206 ? 171.502 49.786 -57.440 1.00 23.91 666 THR A O 1
ATOM 1578 N N . VAL A 1 207 ? 170.266 49.281 -59.284 1.00 22.01 667 VAL A N 1
ATOM 1579 C CA . VAL A 1 207 ? 169.116 48.807 -58.514 1.00 21.43 667 VAL A CA 1
ATOM 1580 C C . VAL A 1 207 ? 168.858 47.318 -58.725 1.00 21.10 667 VAL A C 1
ATOM 1581 O O . VAL A 1 207 ? 167.764 46.826 -58.477 1.00 21.27 667 VAL A O 1
ATOM 1585 N N . LYS A 1 208 ? 169.881 46.596 -59.165 1.00 21.01 668 LYS A N 1
ATOM 1586 C CA . LYS A 1 208 ? 169.779 45.151 -59.343 1.00 21.66 668 LYS A CA 1
ATOM 1587 C C . LYS A 1 208 ? 169.219 44.485 -58.094 1.00 20.09 668 LYS A C 1
ATOM 1588 O O . LYS A 1 208 ? 168.400 43.574 -58.185 1.00 19.67 668 LYS A O 1
ATOM 1594 N N . ASN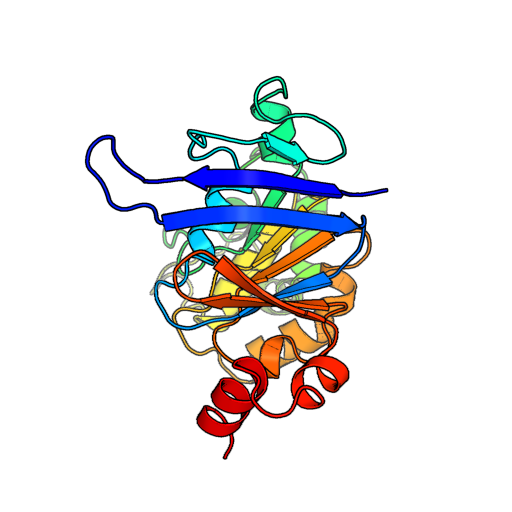 A 1 209 ? 169.674 44.947 -56.931 1.00 19.95 669 ASN A N 1
ATOM 1595 C CA . ASN A 1 209 ? 169.284 44.342 -55.651 1.00 19.04 669 ASN A CA 1
ATOM 1596 C C . ASN A 1 209 ? 168.154 45.009 -54.876 1.00 17.95 669 ASN A C 1
ATOM 1597 O O . ASN A 1 209 ? 167.911 44.702 -53.702 1.00 17.54 669 ASN A O 1
ATOM 1602 N N . ALA A 1 210 ? 167.416 45.897 -55.543 1.00 15.92 670 ALA A N 1
ATOM 1603 C CA . ALA A 1 210 ? 166.217 46.482 -54.954 1.00 15.87 670 ALA A CA 1
ATOM 1604 C C . ALA A 1 210 ? 165.169 45.381 -54.720 1.00 15.60 670 ALA A C 1
ATOM 1605 O O . ALA A 1 210 ? 165.174 44.330 -55.415 1.00 16.41 670 ALA A O 1
ATOM 1607 N N . ASP A 1 211 ? 164.286 45.586 -53.745 1.00 16.75 671 ASP A N 1
ATOM 1608 C CA . ASP A 1 211 ? 163.212 44.637 -53.516 1.00 16.98 671 ASP A CA 1
ATOM 1609 C C . ASP A 1 211 ? 162.339 44.441 -54.743 1.00 16.95 671 ASP A C 1
ATOM 1610 O O . ASP A 1 211 ? 161.938 43.315 -55.042 1.00 17.44 671 ASP A O 1
ATOM 1615 N N . ARG A 1 212 ? 162.023 45.543 -55.436 1.00 16.81 672 ARG A N 1
ATOM 1616 C CA . ARG A 1 212 ? 161.295 45.480 -56.707 1.00 16.97 672 ARG A CA 1
ATOM 1617 C C . ARG A 1 212 ? 161.777 46.591 -57.606 1.00 15.65 672 ARG A C 1
ATOM 1618 O O . ARG A 1 212 ? 162.173 47.647 -57.133 1.00 15.09 672 ARG A O 1
ATOM 1626 N N . ILE A 1 213 ? 161.748 46.345 -58.901 1.00 15.98 673 ILE A N 1
ATOM 1627 C CA . ILE A 1 213 ? 162.035 47.355 -59.899 1.00 15.24 673 ILE A CA 1
ATOM 1628 C C . ILE A 1 213 ? 160.752 47.633 -60.673 1.00 15.10 673 ILE A C 1
ATOM 1629 O O . ILE A 1 213 ? 160.013 46.698 -61.043 1.00 15.74 673 ILE A O 1
ATOM 1634 N N . ILE A 1 214 ? 160.485 48.921 -60.895 1.00 14.62 674 ILE A N 1
ATOM 1635 C CA . ILE A 1 214 ? 159.341 49.400 -61.701 1.00 15.30 674 ILE A CA 1
ATOM 1636 C C . ILE A 1 214 ? 159.892 49.951 -62.991 1.00 15.24 674 ILE A C 1
ATOM 1637 O O . ILE A 1 214 ? 160.783 50.801 -62.961 1.00 15.17 674 ILE A O 1
ATOM 1642 N N . VAL A 1 215 ? 159.345 49.471 -64.107 1.00 14.62 675 VAL A N 1
ATOM 1643 C CA . VAL A 1 215 ? 159.792 49.839 -65.440 1.00 15.48 675 VAL A CA 1
ATOM 1644 C C . VAL A 1 215 ? 158.744 50.740 -66.065 1.00 15.00 675 VAL A C 1
ATOM 1645 O O . VAL A 1 215 ? 157.586 50.334 -66.251 1.00 14.32 675 VAL A O 1
ATOM 1649 N N . MET A 1 216 ? 159.156 51.970 -66.385 1.00 16.01 676 MET A N 1
ATOM 1650 C CA . MET A 1 216 ? 158.246 52.933 -66.996 1.00 15.83 676 MET A CA 1
ATOM 1651 C C . MET A 1 216 ? 158.551 53.117 -68.468 1.00 15.61 676 MET A C 1
ATOM 1652 O O . MET A 1 216 ? 159.712 53.021 -68.910 1.00 17.07 676 MET A O 1
ATOM 1657 N N . GLU A 1 217 ? 157.495 53.322 -69.248 1.00 16.01 677 GLU A N 1
ATOM 1658 C CA . GLU A 1 217 ? 157.667 53.599 -70.680 1.00 17.09 677 GLU A CA 1
ATOM 1659 C C . GLU A 1 217 ? 156.487 54.472 -71.063 1.00 17.94 677 GLU A C 1
ATOM 1660 O O . GLU A 1 217 ? 155.340 54.105 -70.820 1.00 17.67 677 GLU A O 1
ATOM 1666 N N . LYS A 1 218 ? 156.785 55.650 -71.610 1.00 18.36 678 LYS A N 1
ATOM 1667 C CA . LYS A 1 218 ? 155.750 56.559 -72.113 1.00 18.93 678 LYS A CA 1
ATOM 1668 C C . LYS A 1 218 ? 154.644 56.799 -71.056 1.00 18.67 678 LYS A C 1
ATOM 1669 O O . LYS A 1 218 ? 153.449 56.783 -71.358 1.00 20.96 678 LYS A O 1
ATOM 1675 N N . GLY A 1 219 ? 155.054 57.014 -69.814 1.00 18.19 679 GLY A N 1
ATOM 1676 C CA . GLY A 1 219 ? 154.119 57.415 -68.787 1.00 18.47 679 GLY A CA 1
ATOM 1677 C C . GLY A 1 219 ? 153.323 56.290 -68.177 1.00 19.00 679 GLY A C 1
ATOM 1678 O O . GLY A 1 219 ? 152.413 56.554 -67.355 1.00 19.99 679 GLY A O 1
ATOM 1679 N N . LYS A 1 220 ? 153.650 55.043 -68.552 1.00 18.12 680 LYS A N 1
ATOM 1680 C CA . LYS A 1 220 ? 152.948 53.872 -67.981 1.00 17.82 680 LYS A CA 1
ATOM 1681 C C . LYS A 1 220 ? 153.918 52.959 -67.254 1.00 17.71 680 LYS A C 1
ATOM 1682 O O . LYS A 1 220 ? 155.060 52.848 -67.661 1.00 18.56 680 LYS A O 1
ATOM 1688 N N . ILE A 1 221 ? 153.474 52.316 -66.172 1.00 17.45 681 ILE A N 1
ATOM 1689 C CA . ILE A 1 221 ? 154.260 51.211 -65.620 1.00 18.23 681 ILE A CA 1
ATOM 1690 C C . ILE A 1 221 ? 153.994 49.983 -66.507 1.00 18.83 681 ILE A C 1
ATOM 1691 O O . ILE A 1 221 ? 152.864 49.489 -66.567 1.00 21.11 681 ILE A O 1
ATOM 1696 N N . VAL A 1 222 ? 155.021 49.503 -67.205 1.00 18.13 682 VAL A N 1
ATOM 1697 C CA . VAL A 1 222 ? 154.827 48.397 -68.153 1.00 18.71 682 VAL A CA 1
ATOM 1698 C C . VAL A 1 222 ? 155.203 47.057 -67.538 1.00 18.65 682 VAL A C 1
ATOM 1699 O O . VAL A 1 222 ? 154.616 46.036 -67.892 1.00 19.18 682 VAL A O 1
ATOM 1703 N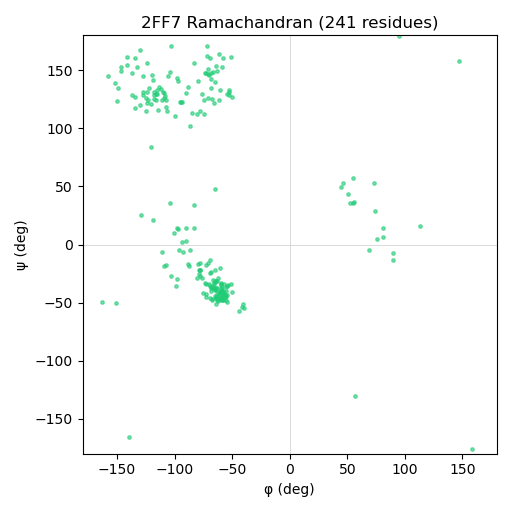 N . GLU A 1 223 ? 156.161 47.087 -66.600 1.00 18.27 683 GLU A N 1
ATOM 1704 C CA . GLU A 1 223 ? 156.704 45.883 -65.957 1.00 18.10 683 GLU A CA 1
ATOM 1705 C C . GLU A 1 223 ? 157.055 46.217 -64.522 1.00 18.30 683 GLU A C 1
ATOM 1706 O O . GLU A 1 223 ? 157.376 47.367 -64.211 1.00 17.68 683 GLU A O 1
ATOM 1712 N N . GLN A 1 224 ? 157.015 45.207 -63.655 1.00 17.00 684 GLN A N 1
ATOM 1713 C CA . GLN A 1 224 ? 157.493 45.359 -62.292 1.00 18.38 684 GLN A CA 1
ATOM 1714 C C . GLN A 1 224 ? 157.837 44.005 -61.698 1.00 17.28 684 GLN A C 1
ATOM 1715 O O . GLN A 1 224 ? 157.178 42.997 -61.991 1.00 18.44 684 GLN A O 1
ATOM 1721 N N . GLY A 1 225 ? 158.878 43.977 -60.870 1.00 16.21 685 GLY A N 1
ATOM 1722 C CA . GLY A 1 225 ? 159.246 42.752 -60.200 1.00 15.81 685 GLY A CA 1
ATOM 1723 C C . GLY A 1 225 ? 160.681 42.792 -59.760 1.00 16.55 685 GLY A C 1
ATOM 1724 O O . GLY A 1 225 ? 161.358 43.813 -59.927 1.00 16.73 685 GLY A O 1
ATOM 1725 N N . LYS A 1 226 ? 161.157 41.678 -59.208 1.00 16.73 686 LYS A N 1
ATOM 1726 C CA . LYS A 1 226 ? 162.584 41.532 -58.917 1.00 17.39 686 LYS A CA 1
ATOM 1727 C C . LYS A 1 226 ? 163.354 41.391 -60.215 1.00 17.09 686 LYS A C 1
ATOM 1728 O O . LYS A 1 226 ? 162.787 40.907 -61.197 1.00 17.18 686 LYS A O 1
ATOM 1734 N N . HIS A 1 227 ? 164.625 41.831 -60.203 1.00 16.16 687 HIS A N 1
ATOM 1735 C CA . HIS A 1 227 ? 165.553 41.726 -61.325 1.00 17.58 687 HIS A CA 1
ATOM 1736 C C . HIS A 1 227 ? 165.478 40.375 -62.061 1.00 18.69 687 HIS A C 1
ATOM 1737 O O . HIS A 1 227 ? 165.303 40.329 -63.299 1.00 19.24 687 HIS A O 1
ATOM 1744 N N . LYS A 1 228 ? 165.617 39.271 -61.319 1.00 19.51 688 LYS A N 1
ATOM 1745 C CA . LYS A 1 228 ? 165.647 37.953 -61.947 1.00 20.48 688 LYS A CA 1
ATOM 1746 C C . LYS A 1 228 ? 164.302 37.672 -62.627 1.00 18.86 688 LYS A C 1
ATOM 1747 O O . LYS A 1 228 ? 164.251 37.090 -63.704 1.00 18.70 688 LYS A O 1
ATOM 1753 N N . GLU A 1 229 ? 163.205 38.068 -62.002 1.00 17.24 689 GLU A N 1
ATOM 1754 C CA . GLU A 1 229 ? 161.922 37.841 -62.616 1.00 17.61 689 GLU A CA 1
ATOM 1755 C C . GLU A 1 229 ? 161.686 38.697 -63.855 1.00 17.92 689 GLU A C 1
ATOM 1756 O O . GLU A 1 229 ? 161.077 38.250 -64.815 1.00 19.70 689 GLU A O 1
ATOM 1762 N N . LEU A 1 230 ? 162.190 39.929 -63.846 1.00 17.36 690 LEU A N 1
ATOM 1763 C CA . LEU A 1 230 ? 162.028 40.786 -65.021 1.00 17.01 690 LEU A CA 1
ATOM 1764 C C . LEU A 1 230 ? 162.812 40.243 -66.202 1.00 17.88 690 LEU A C 1
ATOM 1765 O O . LEU A 1 230 ? 162.336 40.284 -67.326 1.00 20.41 690 LEU A O 1
ATOM 1770 N N . LEU A 1 231 ? 163.988 39.679 -65.938 1.00 18.48 691 LEU A N 1
ATOM 1771 C CA . LEU A 1 231 ? 164.821 39.082 -67.006 1.00 19.44 691 LEU A CA 1
ATOM 1772 C C . LEU A 1 231 ? 164.237 37.760 -67.528 1.00 20.73 691 LEU A C 1
ATOM 1773 O O . LEU A 1 231 ? 164.579 37.320 -68.624 1.00 21.78 691 LEU A O 1
ATOM 1778 N N . SER A 1 232 ? 163.338 37.159 -66.758 1.00 20.65 692 SER A N 1
ATOM 1779 C CA . SER A 1 232 ? 162.633 35.915 -67.144 1.00 21.88 692 SER A CA 1
ATOM 1780 C C . SER A 1 232 ? 161.464 36.142 -68.107 1.00 23.44 692 SER A C 1
ATOM 1781 O O . SER A 1 232 ? 160.952 35.184 -68.697 1.00 22.94 692 SER A O 1
ATOM 1784 N N . GLU A 1 233 ? 160.989 37.382 -68.221 1.00 25.37 693 GLU A N 1
ATOM 1785 C CA . GLU A 1 233 ? 159.903 37.689 -69.153 1.00 28.16 693 GLU A CA 1
ATOM 1786 C C . GLU A 1 233 ? 160.555 37.809 -70.513 1.00 29.83 693 GLU A C 1
ATOM 1787 O O . GLU A 1 233 ? 161.297 38.759 -70.724 1.00 28.97 693 GLU A O 1
ATOM 1793 N N . PRO A 1 234 ? 160.282 36.881 -71.436 1.00 31.44 694 PRO A N 1
ATOM 1794 C CA . PRO A 1 234 ? 161.054 36.772 -72.696 1.00 32.78 694 PRO A CA 1
ATOM 1795 C C . PRO A 1 234 ? 161.366 38.092 -73.441 1.00 33.18 694 PRO A C 1
ATOM 1796 O O . PRO A 1 234 ? 162.549 38.426 -73.679 1.00 34.69 694 PRO A O 1
ATOM 1800 N N . GLU A 1 235 ? 160.334 38.846 -73.794 1.00 32.33 695 GLU A N 1
ATOM 1801 C CA . GLU A 1 235 ? 160.546 40.055 -74.592 1.00 31.20 695 GLU A CA 1
ATOM 1802 C C . GLU A 1 235 ? 160.428 41.303 -73.761 1.00 29.59 695 GLU A C 1
ATOM 1803 O O . GLU A 1 235 ? 159.918 42.320 -74.243 1.00 30.14 695 GLU A O 1
ATOM 1809 N N . SER A 1 236 ? 160.880 41.255 -72.513 1.00 26.91 696 SER A N 1
ATOM 1810 C CA . SER A 1 236 ? 160.644 42.407 -71.650 1.00 23.96 696 SER A CA 1
ATOM 1811 C C . SER A 1 236 ? 161.477 43.632 -72.035 1.00 22.38 696 SER A C 1
ATOM 1812 O O . SER A 1 236 ? 162.610 43.529 -72.549 1.00 21.73 696 SER A O 1
ATOM 1815 N N . LEU A 1 237 ? 160.876 44.794 -71.807 1.00 20.23 697 LEU A N 1
ATOM 1816 C CA . LEU A 1 237 ? 161.595 46.045 -71.923 1.00 19.64 697 LEU A CA 1
ATOM 1817 C C . LEU A 1 237 ? 162.799 46.033 -70.986 1.00 18.98 697 LEU A C 1
ATOM 1818 O O . LEU A 1 237 ? 163.878 46.499 -71.353 1.00 20.56 697 LEU A O 1
ATOM 1823 N N . TYR A 1 238 ? 162.627 45.501 -69.773 1.00 18.00 698 TYR A N 1
ATOM 1824 C CA . TYR A 1 238 ? 163.743 45.382 -68.853 1.00 18.11 698 TYR A CA 1
ATOM 1825 C C . TYR A 1 238 ? 164.950 44.627 -69.446 1.00 19.33 698 TYR A C 1
ATOM 1826 O O . TYR A 1 238 ? 166.084 45.125 -69.414 1.00 18.94 698 TYR A O 1
ATOM 1835 N N . SER A 1 239 ? 164.691 43.459 -70.035 1.00 20.57 699 SER A N 1
ATOM 1836 C CA . SER A 1 239 ? 165.733 42.712 -70.744 1.00 22.30 699 SER A CA 1
ATOM 1837 C C . SER A 1 239 ? 166.428 43.526 -71.837 1.00 22.46 699 SER A C 1
ATOM 1838 O O . SER A 1 239 ? 167.661 43.474 -71.975 1.00 23.60 699 SER A O 1
ATOM 1841 N N . TYR A 1 240 ? 165.650 44.262 -72.630 1.00 22.23 700 TYR A N 1
ATOM 1842 C CA . TYR A 1 240 ? 166.227 45.080 -73.710 1.00 22.27 700 TYR A CA 1
ATOM 1843 C C . TYR A 1 240 ? 167.106 46.178 -73.115 1.00 22.39 700 TYR A C 1
ATOM 1844 O O . TYR A 1 240 ? 168.214 46.428 -73.589 1.00 21.53 700 TYR A O 1
ATOM 1853 N N . LEU A 1 241 ? 166.625 46.848 -72.060 1.00 22.25 701 LEU A N 1
ATOM 1854 C CA . LEU A 1 241 ? 167.415 47.906 -71.428 1.00 24.47 701 LEU A CA 1
ATOM 1855 C C . LEU A 1 241 ? 168.674 47.336 -70.791 1.00 25.51 701 LEU A C 1
ATOM 1856 O O . LEU A 1 241 ? 169.708 47.980 -70.805 1.00 25.55 701 LEU A O 1
ATOM 1861 N N . TYR A 1 242 ? 168.532 46.144 -70.201 1.00 27.65 702 TYR A N 1
ATOM 1862 C CA . TYR A 1 242 ? 169.623 45.381 -69.618 1.00 30.39 702 TYR A CA 1
ATOM 1863 C C . TYR A 1 242 ? 170.674 45.057 -70.694 1.00 31.39 702 TYR A C 1
ATOM 1864 O O . TYR A 1 242 ? 171.859 45.281 -70.467 1.00 32.34 702 TYR A O 1
ATOM 1873 N N . GLN A 1 243 ? 170.235 44.561 -71.851 1.00 33.12 703 GLN A N 1
ATOM 1874 C CA . GLN A 1 243 ? 171.130 44.250 -72.977 1.00 35.07 703 GLN A CA 1
ATOM 1875 C C . GLN A 1 243 ? 171.865 45.504 -73.453 1.00 35.93 703 GLN A C 1
ATOM 1876 O O . GLN A 1 243 ? 173.071 45.478 -73.696 1.00 35.29 703 GLN A O 1
ATOM 1882 N N . LEU A 1 244 ? 171.119 46.598 -73.602 1.00 37.40 704 LEU A N 1
ATOM 1883 C CA . LEU A 1 244 ? 171.679 47.854 -74.099 1.00 38.71 704 LEU A CA 1
ATOM 1884 C C . LEU A 1 244 ? 172.802 48.399 -73.231 1.00 39.89 704 LEU A C 1
ATOM 1885 O O . LEU A 1 244 ? 173.737 49.000 -73.742 1.00 39.30 704 LEU A O 1
ATOM 1890 N N . GLN A 1 245 ? 172.698 48.210 -71.917 1.00 40.95 705 GLN A N 1
ATOM 1891 C CA . GLN A 1 245 ? 173.665 48.788 -70.993 1.00 42.90 705 GLN A CA 1
ATOM 1892 C C . GLN A 1 245 ? 174.821 47.837 -70.680 1.00 44.60 705 GLN A C 1
ATOM 1893 O O . GLN A 1 245 ? 175.785 48.221 -70.030 1.00 44.75 705 GLN A O 1
ATOM 1899 N N . SER A 1 246 ? 174.710 46.610 -71.176 1.00 47.22 706 SER A N 1
ATOM 1900 C CA . SER A 1 246 ? 175.679 45.546 -70.933 1.00 50.16 706 SER A CA 1
ATOM 1901 C C . SER A 1 246 ? 177.006 45.840 -71.645 1.00 52.13 706 SER A C 1
ATOM 1902 O O . SER A 1 246 ? 177.052 46.647 -72.578 1.00 52.12 706 SER A O 1
ATOM 1905 N N . ASP A 1 247 ? 178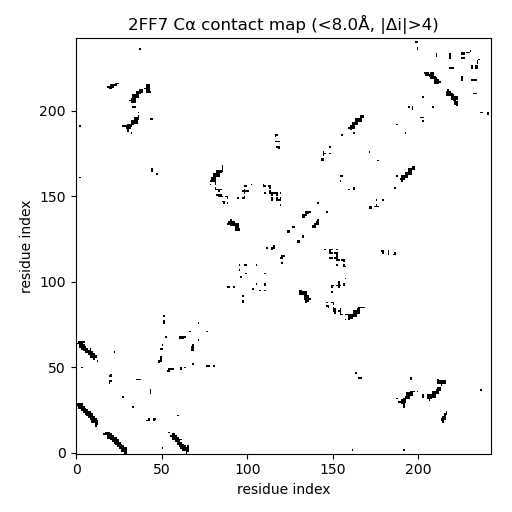.076 45.184 -71.191 1.00 54.39 707 ASP A N 1
ATOM 1906 C CA . ASP A 1 247 ? 179.423 45.390 -71.730 1.00 56.51 707 ASP A CA 1
ATOM 1907 C C . ASP A 1 247 ? 179.559 44.885 -73.170 1.00 56.82 707 ASP A C 1
ATOM 1908 O O . ASP A 1 247 ? 179.209 43.744 -73.477 1.00 57.35 707 ASP A O 1
#

CATH classification: 3.40.50.300

B-factor: mean 30.23, std 13.24, range [12.97, 95.23]

Solvent-accessible surface area: 12911 Å² total; per-residue (Å²): 137,78,1,0,13,2,108,73,0,89,4,68,68,134,132,143,21,101,60,49,0,34,69,1,73,9,47,0,125,91,32,24,32,0,0,2,0,14,106,113,79,4,7,11,61,9,1,4,61,2,3,35,83,129,87,111,21,97,82,32,71,7,24,0,39,54,91,42,8,61,162,19,75,103,92,45,10,199,123,30,17,7,24,3,49,44,115,58,22,71,77,141,99,12,0,37,50,2,0,10,57,77,62,113,80,29,42,78,118,104,1,35,142,1,0,118,18,0,16,0,42,104,32,0,63,149,48,223,100,16,28,106,8,80,0,8,108,197,43,47,50,8,48,33,1,41,62,19,15,1,5,2,0,67,9,6,9,58,110,3,53,0,0,0,19,46,56,30,103,69,99,48,65,177,124,0,62,67,41,13,105,158,29,35,125,102,0,14,138,63,14,0,0,1,20,6,4,95,86,7,74,43,2,80,142,9,59,51,0,0,0,0,32,169,4,83,32,71,22,93,14,119,32,161,107,2,58,68,76,113,165,6,28,1,18,101,12,92,123,111,94,73,194

Secondary structure (DSSP, 8-state):
-EEEEEEEEEEESSTTSPEEEEEEEEEEETT-EEEEE-STTSSHHHHHHHHTTSS--SEEEEEETTEETTTS-HHHHHHHEEEE-SS---TTSBHHHHHTTT-TT--HHHHHHHHHHHT-HHHHHTSTTGGG-B-STTTT---HHHHHHHHHHHHHTT--SEEEEPPP-S---HHHHHHHHHHHHHHHTTSEEEEE-SSGGGGTTSSEEEEEETTEEEEEE-HHHHHTSTT-HHHHHHHHH--

InterPro domains:
  IPR003439 ABC transporter-like, ATP-binding domain [PF00005] (485-634)
  IPR003439 ABC transporter-like, ATP-binding domain [PS50893] (468-703)
  IPR003593 AAA+ ATPase domain [SM00382] (494-680)
  IPR005074 Peptidase C39, bacteriocin processing [PF03412] (8-129)
  IPR005074 Peptidase C39, bacteriocin processing [PS50990] (3-125)
  IPR010132 ATPase, type I secretion system, HlyB [TIGR01846] (10-707)
  IPR011527 ABC transporter type 1, transmembrane domain [PF00664] (155-424)
  IPR011527 ABC transporter type 1, transmembrane domain [PS50929] (158-436)
  IPR017871 ABC transporter-like, conserved site [PS00211] (606-620)
  IPR027417 P-loop containing nucleoside triphosphate hydrolase [G3DSA:3.40.50.300] (463-707)
  IPR027417 P-loop containing nucleoside triphosphate hydrolase [SSF52540] (458-705)
  IPR036640 ABC transporter type 1, transmembrane domain superfamily [G3DSA:1.20.1560.10] (143-454)
  IPR036640 ABC transporter type 1, transmembrane domain superfamily [SSF90123] (142-453)
  IPR039395 Peptidase C39-like A [cd02417] (3-125)
  IPR039421 Type 1 protein exporter [PTHR43394] (134-706)

Sequence (243 aa):
HHDITFRNIRFRYKPDSPVILDNINLSIKQGEVIGIVGRSGSGKSTLTKLIQRFYIPENGQVLIDGHDLALADPNWLRRQVGVVLQDNVLLNRSIIDNISLANPGMSVEKVIYAAKLAGAHDFISELREGYNTIVGEQGAGLSGGQRQRIAIARALVNNPKILIFDEATSALDYESEHVIMRNMHKICKGRTVIIIAHRLSTVKNADRIIVMEKGKIVEQGKHKELLSEPESLYSYLYQLQSD

Foldseek 3Di:
DFQKWWAQFWDADDPVGDIQAGGDTDTHRQLFAEEEEEDPSLCQVVVVCVLLPVDDTPDTFMAGHNRTPVPDDNVVSVLQEFELDAPPQDQQFFLLCSLCVPPVPDDPVLLLVLLVLLLQQVVLVVDPCRRRQRNHDVRGPDDSLNVSSSSSSSRPSSPHQEYEYDEDPDDDDPVSVVSRVVSVCVSSPNHYYYYHYPQVVVCLPGQKYFYGGSNYGPDMGHNVVQCVPPPHPSVVSNVVRDD

Radius of gyration: 18.55 Å; Cα contacts (8 Å, |Δi|>4): 475; chains: 1; bounding box: 48×44×42 Å

Nearest PDB structures (foldseek):
  3b5j-assembly1_A  TM=1.001E+00  e=8.635E-51  Escherichia coli
  1mt0-assembly1_A  TM=9.547E-01  e=5.104E-43  Escherichia coli
  2fgk-assembly2_B  TM=9.301E-01  e=3.761E-43  Escherichia coli
  7sgr-assembly1_E  TM=9.172E-01  e=7.363E-43  Escherichia coli CFT073
  2fgj-assembly2_B  TM=9.198E-01  e=2.080E-42  Escherichia coli